Protein AF-A0A1W6CMB9-F1 (afdb_monomer_lite)

Foldseek 3Di:
DDDDDDDDQDDDDCVPPVDDPVVVLVVCVVVVNDDPDPVNVVVVQVVVPDDPCVVVVVVVLVPDDPVCNRVVPPPVVVVVCVVVVPPPCPPPRPWDPDPDDDPVQWFKKKKAKDFDDPDPLCRPVGFMWIKTFHPPDDLQLRVQLAVLQVCVPDPDPDPVRIDMWMAGLQQDTRDHDPDCPPPHPPVGMHTDTTDHDCVPGRPNNVVNVVVVD

Radius of gyration: 23.06 Å; chains: 1; bounding box: 54×53×62 Å

pLDDT: mean 70.45, std 22.95, range [19.92, 97.44]

Secondary structure (DSSP, 8-state):
-PPPPPP------TTTS-S-HHHHHHHHHHTT--SS-HHHHHHHHHHTT-THHHHHHHHHHHTS-HHHHHT-TTHHHHHHHHHHTT-----------------TT-EEEEEEEEE--SSGGGTT-SEEEEEEE-TTS-HHHHHHHHHHHHHTTS--S-GGGEEEEEEETT-PEEPPPSS-TT---GGGEEEEEEESSGGGS-HHHHHHHGGG-

Structure (mmCIF, N/CA/C/O backbone):
data_AF-A0A1W6CMB9-F1
#
_entry.id   AF-A0A1W6CMB9-F1
#
loop_
_atom_site.group_PDB
_atom_site.id
_atom_site.type_symbol
_atom_site.label_atom_id
_atom_site.label_alt_id
_atom_site.label_comp_id
_atom_site.label_asym_id
_atom_site.label_entity_id
_atom_site.label_seq_id
_atom_site.pdbx_PDB_ins_code
_atom_site.Cartn_x
_atom_site.Cartn_y
_atom_site.Cartn_z
_atom_site.occupancy
_atom_site.B_iso_or_equiv
_atom_site.auth_seq_id
_atom_site.auth_comp_id
_atom_site.auth_asym_id
_atom_site.auth_atom_id
_atom_site.pdbx_PDB_model_num
ATOM 1 N N . MET A 1 1 ? 38.676 -21.771 -9.806 1.00 39.16 1 MET A N 1
ATOM 2 C CA . MET A 1 1 ? 37.528 -22.532 -10.346 1.00 39.16 1 MET A CA 1
ATOM 3 C C . MET A 1 1 ? 37.525 -22.342 -11.856 1.00 39.16 1 MET A C 1
ATOM 5 O O . MET A 1 1 ? 37.557 -21.199 -12.284 1.00 39.16 1 MET A O 1
ATOM 9 N N . LYS A 1 2 ? 37.609 -23.413 -12.656 1.00 24.28 2 LYS A N 1
ATOM 10 C CA . LYS A 1 2 ? 37.493 -23.327 -14.123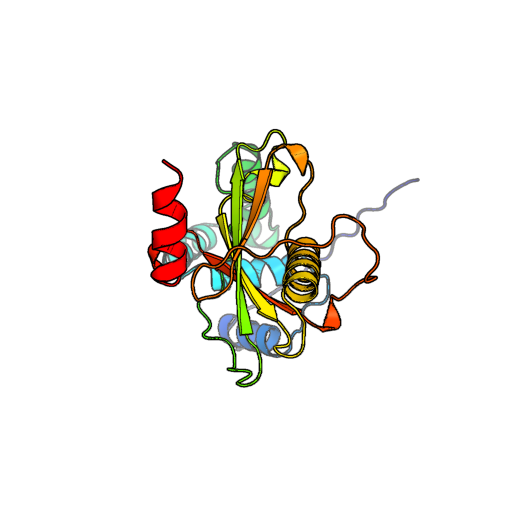 1.00 24.28 2 LYS A CA 1
ATOM 11 C C . LYS A 1 2 ? 36.038 -23.602 -14.496 1.00 24.28 2 LYS A C 1
ATOM 13 O O . LYS A 1 2 ? 35.554 -24.696 -14.229 1.00 24.28 2 LYS A O 1
ATOM 18 N N . THR A 1 3 ? 35.364 -22.620 -15.078 1.00 25.39 3 THR A N 1
ATOM 19 C CA . THR A 1 3 ? 34.039 -22.769 -15.688 1.00 25.39 3 THR A CA 1
ATOM 20 C C . THR A 1 3 ? 34.184 -23.410 -17.066 1.00 25.39 3 THR A C 1
ATOM 22 O O . THR A 1 3 ? 35.054 -23.027 -17.849 1.00 25.39 3 THR A O 1
ATOM 25 N N . ILE A 1 4 ? 33.350 -24.412 -17.342 1.00 19.92 4 ILE A N 1
ATOM 26 C CA . ILE A 1 4 ? 33.241 -25.074 -18.645 1.00 19.92 4 ILE A CA 1
ATOM 27 C C . ILE A 1 4 ? 31.973 -24.522 -19.307 1.00 19.92 4 ILE A C 1
ATOM 29 O O . ILE A 1 4 ? 30.911 -24.617 -18.691 1.00 19.92 4 ILE A O 1
ATOM 33 N N . PRO A 1 5 ? 32.042 -23.940 -20.515 1.00 25.66 5 PRO A N 1
ATOM 34 C CA . PRO A 1 5 ? 30.841 -23.551 -21.235 1.00 25.66 5 PRO A CA 1
ATOM 35 C C . PRO A 1 5 ? 30.122 -24.805 -21.740 1.00 25.66 5 PRO A C 1
ATOM 37 O O . PRO A 1 5 ? 30.728 -25.660 -22.388 1.00 25.66 5 PRO A O 1
ATOM 40 N N . VAL A 1 6 ? 28.831 -24.907 -21.433 1.00 20.92 6 VAL A N 1
ATOM 41 C CA . VAL A 1 6 ? 27.938 -25.904 -22.025 1.00 20.92 6 VAL A CA 1
ATOM 42 C C . VAL A 1 6 ? 27.120 -25.203 -23.101 1.00 20.92 6 VAL A C 1
ATOM 44 O O . VAL A 1 6 ? 26.424 -24.232 -22.818 1.00 20.92 6 VAL A O 1
ATOM 47 N N . THR A 1 7 ? 27.222 -25.686 -24.335 1.00 24.16 7 THR A N 1
ATOM 48 C CA . THR A 1 7 ? 26.419 -25.215 -25.467 1.00 24.16 7 THR A CA 1
ATOM 49 C C . THR A 1 7 ? 25.295 -26.214 -25.706 1.00 24.16 7 THR A C 1
ATOM 51 O O . THR A 1 7 ? 25.569 -27.389 -25.954 1.00 24.16 7 THR A O 1
ATOM 54 N N . PHE A 1 8 ? 24.042 -25.761 -25.665 1.00 26.97 8 PHE A N 1
ATOM 55 C CA . PHE A 1 8 ? 22.885 -26.567 -26.052 1.00 26.97 8 PHE A CA 1
ATOM 56 C C . PHE A 1 8 ? 22.325 -26.054 -27.380 1.00 26.97 8 PHE A C 1
ATOM 58 O O . PHE A 1 8 ? 22.022 -24.874 -27.518 1.00 26.97 8 PHE A O 1
ATOM 65 N N . ASN A 1 9 ? 22.204 -26.951 -28.360 1.00 27.52 9 ASN A N 1
ATOM 66 C CA . ASN A 1 9 ? 21.558 -26.680 -29.641 1.00 27.52 9 ASN A CA 1
ATOM 67 C C . ASN A 1 9 ? 20.115 -27.184 -29.578 1.00 27.52 9 ASN A C 1
ATOM 69 O O . ASN A 1 9 ? 19.886 -28.390 -29.674 1.00 27.52 9 ASN A O 1
ATOM 73 N N . LEU A 1 10 ? 19.151 -26.275 -29.451 1.00 33.75 10 LEU A N 1
ATOM 74 C CA . LEU A 1 10 ? 17.753 -26.582 -29.743 1.00 33.75 10 LEU A CA 1
ATOM 75 C C . LEU A 1 10 ? 17.560 -26.456 -31.256 1.00 33.75 10 LEU A C 1
ATOM 77 O O . LEU A 1 10 ? 17.609 -25.360 -31.811 1.00 33.75 10 LEU A O 1
ATOM 81 N N . ARG A 1 11 ? 17.407 -27.592 -31.942 1.00 37.81 11 ARG A N 1
ATOM 82 C CA . ARG A 1 11 ? 17.001 -27.615 -33.350 1.00 37.81 11 ARG A CA 1
ATOM 83 C C . ARG A 1 11 ? 15.480 -27.615 -33.413 1.00 37.81 11 ARG A C 1
ATOM 85 O O . ARG A 1 11 ? 14.855 -28.500 -32.845 1.00 37.81 11 ARG A O 1
ATOM 92 N N . PHE A 1 12 ? 14.928 -26.650 -34.135 1.00 45.72 12 PHE A N 1
ATOM 93 C CA . PHE A 1 12 ? 13.545 -26.663 -34.590 1.00 45.72 12 PHE A CA 1
ATOM 94 C C . PHE A 1 12 ? 13.571 -26.908 -36.095 1.00 45.72 12 PHE A C 1
ATOM 96 O O . PHE A 1 12 ? 14.140 -26.095 -36.828 1.00 45.72 12 PHE A O 1
ATOM 103 N N . ASP A 1 13 ? 13.014 -28.035 -36.534 1.00 47.53 13 ASP A N 1
ATOM 104 C CA . ASP A 1 13 ? 12.822 -28.334 -37.951 1.00 47.53 13 ASP A CA 1
ATOM 105 C C . ASP A 1 13 ? 11.318 -28.274 -38.270 1.00 47.53 13 ASP A C 1
ATOM 107 O O . ASP A 1 13 ? 10.578 -29.205 -37.952 1.00 47.53 13 ASP A O 1
ATOM 111 N N . PRO A 1 14 ? 10.820 -27.151 -38.816 1.00 45.31 14 PRO A N 1
ATOM 112 C CA . PRO A 1 14 ? 9.390 -26.952 -39.037 1.00 45.31 14 PRO A CA 1
ATOM 113 C C . PRO A 1 14 ? 8.811 -27.858 -40.136 1.00 45.31 14 PRO A C 1
ATOM 115 O O . PRO A 1 14 ? 7.592 -27.921 -40.273 1.00 45.31 14 PRO A O 1
ATOM 118 N N . GLU A 1 15 ? 9.646 -28.551 -40.920 1.00 48.69 15 GLU A N 1
ATOM 119 C CA . GLU A 1 15 ? 9.181 -29.466 -41.969 1.00 48.69 15 GLU A CA 1
ATOM 120 C C . GLU A 1 15 ? 8.895 -30.889 -41.456 1.00 48.69 15 GLU A C 1
ATOM 122 O O . GLU A 1 15 ? 8.141 -31.617 -42.101 1.00 48.69 15 GLU A O 1
ATOM 127 N N . GLU A 1 16 ? 9.443 -31.292 -40.302 1.00 47.84 16 GLU A N 1
ATOM 128 C CA . GLU A 1 16 ? 9.348 -32.681 -39.819 1.00 47.84 16 GLU A CA 1
ATOM 129 C C . GLU A 1 16 ? 8.125 -32.930 -38.914 1.00 47.84 16 GLU A C 1
ATOM 131 O O . GLU A 1 16 ? 7.555 -34.020 -38.934 1.00 47.84 16 GLU A O 1
ATOM 136 N N . ASP A 1 17 ? 7.669 -31.911 -38.175 1.00 53.81 17 ASP A N 1
ATOM 137 C CA . ASP A 1 17 ? 6.673 -32.095 -37.108 1.00 53.81 17 ASP A CA 1
ATOM 138 C C . ASP A 1 17 ? 5.223 -31.775 -37.513 1.00 53.81 17 ASP A C 1
ATOM 140 O O . ASP A 1 17 ? 4.295 -32.168 -36.807 1.00 53.81 17 ASP A O 1
ATOM 144 N N . GLY A 1 18 ? 4.988 -31.069 -38.628 1.00 54.59 18 GLY A N 1
ATOM 145 C CA . GLY A 1 18 ? 3.643 -30.743 -39.144 1.00 54.59 18 GLY A CA 1
ATOM 146 C C . GLY A 1 18 ? 2.728 -29.936 -38.202 1.00 54.59 18 GLY A C 1
ATOM 147 O O . GLY A 1 18 ? 1.600 -29.606 -38.570 1.00 54.59 18 GLY A O 1
ATOM 148 N N . GLU A 1 19 ? 3.194 -29.617 -36.996 1.00 49.38 19 GLU A N 1
ATOM 149 C CA . GLU A 1 19 ? 2.499 -28.828 -35.990 1.00 49.38 19 GLU A CA 1
ATOM 150 C C . GLU A 1 19 ? 2.804 -27.344 -36.169 1.00 49.38 19 GLU A C 1
ATOM 152 O O . GLU A 1 19 ? 3.951 -26.939 -36.354 1.00 49.38 19 GLU A O 1
ATOM 157 N N . ASP A 1 20 ? 1.759 -26.522 -36.064 1.00 59.16 20 ASP A N 1
ATOM 158 C CA . ASP A 1 20 ? 1.896 -25.073 -35.989 1.00 59.16 20 ASP A CA 1
ATOM 159 C C . ASP A 1 20 ? 2.765 -24.712 -34.764 1.00 59.16 20 ASP A C 1
ATOM 161 O O . ASP A 1 20 ? 2.366 -25.001 -33.626 1.00 59.16 20 ASP A O 1
ATOM 165 N N . PRO A 1 21 ? 3.936 -24.073 -34.961 1.00 53.75 21 PRO A N 1
ATOM 166 C CA . PRO A 1 21 ? 4.822 -23.675 -33.872 1.00 53.75 21 PRO A CA 1
ATOM 167 C C . PRO A 1 21 ? 4.113 -22.832 -32.807 1.00 53.75 21 PRO A C 1
ATOM 169 O O . PRO A 1 21 ? 4.452 -22.922 -31.625 1.00 53.75 21 PRO A O 1
ATOM 172 N N . LEU A 1 22 ? 3.093 -22.058 -33.199 1.00 49.53 22 LEU A N 1
ATOM 173 C CA . LEU A 1 22 ? 2.276 -21.285 -32.270 1.00 49.53 22 LEU A CA 1
ATOM 174 C C . LEU A 1 22 ? 1.398 -22.197 -31.403 1.00 49.53 22 LEU A C 1
ATOM 176 O O . LEU A 1 22 ? 1.374 -22.048 -30.183 1.00 49.53 22 LEU A O 1
ATOM 180 N N . ALA A 1 23 ? 0.718 -23.179 -31.999 1.00 55.84 23 ALA A N 1
ATOM 181 C CA . ALA A 1 23 ? -0.143 -24.108 -31.267 1.00 55.84 23 ALA A CA 1
ATOM 182 C C . ALA A 1 23 ? 0.648 -24.939 -30.243 1.00 55.84 23 ALA A C 1
ATOM 184 O O . ALA A 1 23 ? 0.195 -25.136 -29.111 1.00 55.84 23 ALA A O 1
ATOM 185 N N . ARG A 1 24 ? 1.868 -25.360 -30.598 1.00 56.72 24 ARG A N 1
ATOM 186 C CA . ARG A 1 24 ? 2.758 -26.080 -29.680 1.00 56.72 24 ARG A CA 1
ATOM 187 C C . ARG A 1 24 ? 3.304 -25.177 -28.575 1.00 56.72 24 ARG A C 1
ATOM 189 O O . ARG A 1 24 ? 3.338 -25.594 -27.420 1.00 56.72 24 ARG A O 1
ATOM 196 N N . MET A 1 25 ? 3.647 -23.924 -28.884 1.00 55.41 25 MET A N 1
ATOM 197 C CA . MET A 1 25 ? 4.026 -22.930 -27.874 1.00 55.41 25 MET A CA 1
ATOM 198 C C . MET A 1 25 ? 2.894 -22.717 -26.859 1.00 55.41 25 MET A C 1
ATOM 200 O O . MET A 1 25 ? 3.134 -22.785 -25.657 1.00 55.41 25 MET A O 1
ATOM 204 N N . HIS A 1 26 ? 1.647 -22.577 -27.316 1.00 50.72 26 HIS A N 1
ATOM 205 C CA . HIS A 1 26 ? 0.474 -22.496 -26.438 1.00 50.72 26 HIS A CA 1
ATOM 206 C C . HIS A 1 26 ? 0.311 -23.732 -25.542 1.00 50.72 26 HIS A C 1
ATOM 208 O O . HIS A 1 26 ? -0.006 -23.591 -24.361 1.00 50.72 26 HIS A O 1
ATOM 214 N N . ALA A 1 27 ? 0.544 -24.936 -26.073 1.00 56.47 27 ALA A N 1
ATOM 215 C CA . ALA A 1 27 ? 0.454 -26.171 -25.299 1.00 56.47 27 ALA A CA 1
ATOM 216 C C . ALA A 1 27 ? 1.527 -26.256 -24.197 1.00 56.47 27 ALA A C 1
ATOM 218 O O . ALA A 1 27 ? 1.218 -26.671 -23.081 1.00 56.47 27 ALA A O 1
ATOM 219 N N . ILE A 1 28 ? 2.761 -25.815 -24.472 1.00 55.53 28 ILE A N 1
ATOM 220 C CA . ILE A 1 28 ? 3.850 -25.807 -23.480 1.00 55.53 28 ILE A CA 1
ATOM 221 C C . ILE A 1 28 ? 3.589 -24.751 -22.391 1.00 55.53 28 ILE A C 1
ATOM 223 O O . ILE A 1 28 ? 3.774 -25.024 -21.203 1.00 55.53 28 ILE A O 1
ATOM 227 N N . LEU A 1 29 ? 3.077 -23.575 -22.777 1.00 51.81 29 LEU A N 1
ATOM 228 C CA . LEU A 1 29 ? 2.645 -22.528 -21.844 1.00 51.81 29 LEU A CA 1
ATOM 229 C C . LEU A 1 29 ? 1.512 -23.002 -20.922 1.00 51.81 29 LEU A C 1
ATOM 231 O O . LEU A 1 29 ? 1.554 -22.762 -19.718 1.00 51.81 29 LEU A O 1
ATOM 235 N N . ALA A 1 30 ? 0.526 -23.718 -21.469 1.00 48.97 30 ALA A N 1
ATOM 236 C CA . ALA A 1 30 ? -0.615 -24.238 -20.715 1.00 48.97 30 ALA A CA 1
ATOM 237 C C . ALA A 1 30 ? -0.242 -25.357 -19.724 1.00 48.97 30 ALA A C 1
ATOM 239 O O . ALA A 1 30 ? -0.970 -25.590 -18.762 1.00 48.97 30 ALA A O 1
ATOM 240 N N . GLN A 1 31 ? 0.883 -26.046 -19.939 1.00 50.97 31 GLN A N 1
ATOM 241 C CA . GLN A 1 31 ? 1.361 -27.129 -19.073 1.00 50.97 31 GLN A CA 1
ATOM 242 C C . GLN A 1 31 ? 2.355 -26.660 -17.996 1.00 50.97 31 GLN A C 1
ATOM 244 O O . GLN A 1 31 ? 2.853 -27.491 -17.240 1.00 50.97 31 GLN A O 1
ATOM 249 N N . GLY A 1 32 ? 2.667 -25.357 -17.914 1.00 46.38 32 GLY A N 1
ATOM 250 C CA . GLY A 1 32 ? 3.712 -24.844 -17.013 1.00 46.38 32 GLY A CA 1
ATOM 251 C C . GLY A 1 32 ? 5.102 -25.408 -17.336 1.00 46.38 32 GLY A C 1
ATOM 252 O O . GLY A 1 32 ? 5.963 -25.495 -16.466 1.00 46.38 32 GLY A O 1
ATOM 253 N N . GLY A 1 33 ? 5.296 -25.851 -18.582 1.00 45.31 33 GLY A N 1
ATOM 254 C CA . GLY A 1 33 ? 6.394 -26.708 -19.019 1.00 45.31 33 GLY A CA 1
ATOM 255 C C . GLY A 1 33 ? 7.660 -25.958 -19.407 1.00 45.31 33 GLY A C 1
ATOM 256 O O . GLY A 1 33 ? 8.277 -26.293 -20.410 1.00 45.31 33 GLY A O 1
ATOM 257 N N . TRP A 1 34 ? 8.056 -24.964 -18.627 1.00 52.06 34 TRP A N 1
ATOM 258 C CA . TRP A 1 34 ? 9.420 -24.456 -18.649 1.00 52.06 34 TRP A CA 1
ATOM 259 C C . TRP A 1 34 ? 9.820 -24.406 -17.183 1.00 52.06 34 TRP A C 1
ATOM 261 O O . TRP A 1 34 ? 9.195 -23.686 -16.410 1.00 52.06 34 TRP A O 1
ATOM 271 N N . GLY A 1 35 ? 10.780 -25.232 -16.763 1.00 49.56 35 GLY A N 1
ATOM 272 C CA . GLY A 1 35 ? 11.400 -25.065 -15.445 1.00 49.56 35 GLY A CA 1
ATOM 273 C C . GLY A 1 35 ? 12.115 -23.710 -15.361 1.00 49.56 35 GLY A C 1
ATOM 274 O O . GLY A 1 35 ? 11.754 -22.768 -16.061 1.00 49.56 35 GLY A O 1
ATOM 275 N N . ASP A 1 36 ? 13.194 -23.607 -14.588 1.00 43.84 36 ASP A N 1
ATOM 276 C CA . ASP A 1 36 ? 14.043 -22.400 -14.521 1.00 43.84 36 ASP A CA 1
ATOM 277 C C . ASP A 1 36 ? 14.813 -22.102 -15.839 1.00 43.84 36 ASP A C 1
ATOM 279 O O . ASP A 1 36 ? 15.967 -21.680 -15.819 1.00 43.84 36 ASP A O 1
ATOM 283 N N . ASP A 1 37 ? 14.209 -22.368 -17.002 1.00 48.22 37 ASP A N 1
ATOM 284 C CA . ASP A 1 37 ? 14.726 -22.071 -18.327 1.00 48.22 37 ASP A CA 1
ATOM 285 C C . ASP A 1 37 ? 14.468 -20.591 -18.679 1.00 48.22 37 ASP A C 1
ATOM 287 O O . ASP A 1 37 ? 13.323 -20.183 -18.921 1.00 48.22 37 ASP A O 1
ATOM 291 N N . PRO A 1 38 ? 15.526 -19.766 -18.747 1.00 43.78 38 PRO A N 1
ATOM 292 C CA . PRO A 1 38 ? 15.405 -18.337 -18.998 1.00 43.78 38 PRO A CA 1
ATOM 293 C C . PRO A 1 38 ? 14.873 -18.009 -20.402 1.00 43.78 38 PRO A C 1
ATOM 295 O O . PRO A 1 38 ? 14.323 -16.926 -20.597 1.00 43.78 38 PRO A O 1
ATOM 298 N N . VAL A 1 39 ? 14.991 -18.920 -21.378 1.00 46.47 39 VAL A N 1
ATOM 299 C CA . VAL A 1 39 ? 14.493 -18.692 -22.747 1.00 46.47 39 VAL A CA 1
ATOM 300 C C . VAL A 1 39 ? 12.979 -18.900 -22.823 1.00 46.47 39 VAL A C 1
ATOM 302 O O . VAL A 1 39 ? 12.277 -18.073 -23.412 1.00 46.47 39 VAL A O 1
ATOM 305 N N . GLY A 1 40 ? 12.462 -19.947 -22.171 1.00 48.62 40 GLY A N 1
ATOM 306 C CA . GLY A 1 40 ? 11.026 -20.188 -22.024 1.00 48.62 40 GLY A CA 1
ATOM 307 C C . GLY A 1 40 ? 10.311 -19.053 -21.289 1.00 48.62 40 GLY A C 1
ATOM 308 O O . GLY A 1 40 ? 9.305 -18.537 -21.778 1.00 48.62 40 GLY A O 1
ATOM 309 N N . LEU A 1 41 ? 10.871 -18.585 -20.167 1.00 48.81 41 LEU A N 1
ATOM 310 C CA . LEU A 1 41 ? 10.342 -17.437 -19.416 1.00 48.81 41 LEU A CA 1
ATOM 311 C C . LEU A 1 41 ? 10.303 -16.158 -20.267 1.00 48.81 41 LEU A C 1
ATOM 313 O O . LEU A 1 41 ? 9.300 -15.445 -20.261 1.00 48.81 41 LEU A O 1
ATOM 317 N N . PHE A 1 42 ? 11.345 -15.906 -21.060 1.00 49.88 42 PHE A N 1
ATOM 318 C CA . PHE A 1 42 ? 11.446 -14.715 -21.901 1.00 49.88 42 PHE A CA 1
ATOM 319 C C . PHE A 1 42 ? 10.474 -14.724 -23.091 1.00 49.88 42 PHE A C 1
ATOM 321 O O . PHE A 1 42 ? 9.814 -13.718 -23.344 1.00 49.88 42 PHE A O 1
ATOM 328 N N . LEU A 1 43 ? 10.328 -15.847 -23.805 1.00 48.66 43 LEU A N 1
ATOM 329 C CA . LEU A 1 43 ? 9.381 -15.956 -24.926 1.00 48.66 43 LEU A CA 1
ATOM 330 C C . LEU A 1 43 ? 7.927 -15.899 -24.453 1.00 48.66 43 LEU A C 1
ATOM 332 O O . LEU A 1 43 ? 7.096 -15.276 -25.109 1.00 48.66 43 LEU A O 1
ATOM 336 N N . THR A 1 44 ? 7.640 -16.465 -23.280 1.00 49.38 44 THR A N 1
ATOM 337 C CA . THR A 1 44 ? 6.347 -16.300 -22.604 1.00 49.38 44 THR A CA 1
ATOM 338 C C . THR A 1 44 ? 6.083 -14.823 -22.307 1.00 49.38 44 THR A C 1
ATOM 340 O O . THR A 1 44 ? 5.004 -14.309 -22.583 1.00 49.38 44 THR A O 1
ATOM 343 N N . GLN A 1 45 ? 7.085 -14.111 -21.791 1.00 45.03 45 GLN A N 1
ATOM 344 C CA . GLN A 1 45 ? 6.974 -12.707 -21.403 1.00 45.03 45 GLN A CA 1
ATOM 345 C C . GLN A 1 45 ? 6.845 -11.758 -22.610 1.00 45.03 45 GLN A C 1
ATOM 347 O O . GLN A 1 45 ? 6.032 -10.836 -22.564 1.00 45.03 45 GLN A O 1
ATOM 352 N N . ALA A 1 46 ? 7.552 -12.037 -23.711 1.00 46.97 46 ALA A N 1
ATOM 353 C CA . ALA A 1 46 ? 7.418 -11.331 -24.986 1.00 46.97 46 ALA A CA 1
ATOM 354 C C . ALA A 1 46 ? 6.063 -11.606 -25.668 1.00 46.97 46 ALA A C 1
ATOM 356 O O . ALA A 1 46 ? 5.442 -10.695 -26.210 1.00 46.97 46 ALA A O 1
ATOM 357 N N . TYR A 1 47 ? 5.562 -12.844 -25.587 1.00 43.38 47 TYR A N 1
ATOM 358 C CA . TYR A 1 47 ? 4.239 -13.238 -26.081 1.00 43.38 47 TYR A CA 1
ATOM 359 C C . TYR A 1 47 ? 3.095 -12.480 -25.371 1.00 43.38 47 TYR A C 1
ATOM 361 O O . TYR A 1 47 ? 2.115 -12.092 -26.008 1.00 43.38 47 TYR A O 1
ATOM 369 N N . TRP A 1 48 ? 3.239 -12.174 -24.075 1.00 45.00 48 TRP A N 1
ATOM 370 C CA . TRP A 1 48 ? 2.249 -11.407 -23.302 1.00 45.00 48 TRP A CA 1
ATOM 371 C C . TRP A 1 48 ? 2.320 -9.876 -23.491 1.00 45.00 48 TRP A C 1
ATOM 373 O O . TRP A 1 48 ? 1.393 -9.172 -23.089 1.00 45.00 48 TRP A O 1
ATOM 383 N N . GLN A 1 49 ? 3.361 -9.339 -24.139 1.00 49.91 49 GLN A N 1
ATOM 384 C CA . GLN A 1 49 ? 3.616 -7.892 -24.275 1.00 49.91 49 GLN A CA 1
ATOM 385 C C . GLN A 1 49 ? 2.892 -7.171 -25.446 1.00 49.91 49 GLN A C 1
ATOM 387 O O . GLN A 1 49 ? 3.059 -5.965 -25.589 1.00 49.91 49 GLN A O 1
ATOM 392 N N . ARG A 1 50 ? 1.980 -7.850 -26.169 1.00 47.28 50 ARG A N 1
ATOM 393 C CA . ARG A 1 50 ? 1.124 -7.399 -27.311 1.00 47.28 50 ARG A CA 1
ATOM 394 C C . ARG A 1 50 ? 1.743 -7.391 -28.727 1.00 47.28 50 ARG A C 1
ATOM 396 O O . ARG A 1 50 ? 2.918 -7.151 -28.954 1.00 47.28 50 ARG A O 1
ATOM 403 N N . LEU A 1 51 ? 0.834 -7.653 -29.679 1.00 40.75 51 LEU A N 1
ATOM 404 C CA . LEU A 1 51 ? 0.980 -8.090 -31.078 1.00 40.75 51 LEU A CA 1
ATOM 405 C C . LEU A 1 51 ? 1.524 -7.070 -32.100 1.00 40.75 51 LEU A C 1
ATOM 407 O O . LEU A 1 51 ? 1.865 -7.482 -33.206 1.00 40.75 51 LEU A O 1
ATOM 411 N N . GLU A 1 52 ? 1.632 -5.778 -31.784 1.00 41.06 52 GLU A N 1
ATOM 412 C CA . GLU A 1 52 ? 2.097 -4.774 -32.767 1.00 41.06 52 GLU A CA 1
ATOM 413 C C . GLU A 1 52 ? 3.610 -4.856 -33.027 1.00 41.06 52 GLU A C 1
ATOM 415 O O . GLU A 1 52 ? 4.065 -4.605 -34.142 1.00 41.06 52 GLU A O 1
ATOM 420 N N . ASP A 1 53 ? 4.387 -5.333 -32.052 1.00 49.84 53 ASP A N 1
ATOM 421 C CA . ASP A 1 53 ? 5.806 -5.641 -32.250 1.00 49.84 53 ASP A CA 1
ATOM 422 C C . ASP A 1 53 ? 6.035 -7.052 -32.812 1.00 49.84 53 ASP A C 1
ATOM 424 O O . ASP A 1 53 ? 7.115 -7.342 -33.325 1.00 49.84 53 ASP A O 1
ATOM 428 N N . ALA A 1 54 ? 5.024 -7.929 -32.799 1.00 49.88 54 ALA A N 1
ATOM 429 C CA . ALA A 1 54 ? 5.159 -9.294 -33.305 1.00 49.88 54 ALA A CA 1
ATOM 430 C C . ALA A 1 54 ? 5.335 -9.327 -34.830 1.00 49.88 54 ALA A C 1
ATOM 432 O O . ALA A 1 54 ? 6.133 -10.116 -35.328 1.00 49.88 54 ALA A O 1
ATOM 433 N N . GLU A 1 55 ? 4.660 -8.445 -35.578 1.00 52.28 55 GLU A N 1
ATOM 434 C CA . GLU A 1 55 ? 4.857 -8.333 -37.032 1.00 52.28 55 GLU A CA 1
ATOM 435 C C . GLU A 1 55 ? 6.242 -7.786 -37.384 1.00 52.28 55 GLU A C 1
ATOM 437 O O . GLU A 1 55 ? 6.862 -8.256 -38.335 1.00 52.28 55 GLU A O 1
ATOM 442 N N . LYS A 1 56 ? 6.770 -6.849 -36.591 1.00 55.84 56 LYS A N 1
ATOM 443 C CA . LYS A 1 56 ? 8.113 -6.297 -36.789 1.00 55.84 56 LYS A CA 1
ATOM 444 C C . LYS A 1 56 ? 9.201 -7.297 -36.415 1.00 55.84 56 LYS A C 1
ATOM 446 O O . LYS A 1 56 ? 10.140 -7.482 -37.180 1.00 55.84 56 LYS A O 1
ATOM 451 N N . VAL A 1 57 ? 9.055 -7.986 -35.286 1.00 55.81 57 VAL A N 1
ATOM 452 C CA . VAL A 1 57 ? 9.958 -9.070 -34.873 1.00 55.81 57 VAL A CA 1
ATOM 453 C C . VAL A 1 57 ? 9.902 -10.221 -35.878 1.00 55.81 57 VAL A C 1
ATOM 455 O O . VAL A 1 57 ? 10.943 -10.773 -36.226 1.00 55.81 57 VAL A O 1
ATOM 458 N N . ARG A 1 58 ? 8.718 -10.540 -36.417 1.00 61.47 58 ARG A N 1
ATOM 459 C CA . ARG A 1 58 ? 8.549 -11.513 -37.500 1.00 61.47 58 ARG A CA 1
ATOM 460 C C . ARG A 1 58 ? 9.216 -11.053 -38.794 1.00 61.47 58 ARG A C 1
ATOM 462 O O . ARG A 1 58 ? 9.930 -11.847 -39.390 1.00 61.47 58 ARG A O 1
ATOM 469 N N . ALA A 1 59 ? 9.037 -9.802 -39.213 1.00 64.88 59 ALA A N 1
ATOM 470 C CA . ALA A 1 59 ? 9.686 -9.254 -40.404 1.00 64.88 59 ALA A CA 1
ATOM 471 C C . ALA A 1 59 ? 11.217 -9.227 -40.253 1.00 64.88 59 ALA A C 1
ATOM 473 O O . ALA A 1 59 ? 11.939 -9.623 -41.167 1.00 64.88 59 ALA A O 1
ATOM 474 N N . ASP A 1 60 ? 11.717 -8.841 -39.077 1.00 62.31 60 ASP A N 1
ATOM 475 C CA . ASP A 1 60 ? 13.143 -8.851 -38.750 1.00 62.31 60 ASP A CA 1
ATOM 476 C C . ASP A 1 60 ? 13.705 -10.278 -38.710 1.00 62.31 60 ASP A C 1
ATOM 478 O O . ASP A 1 60 ? 14.834 -10.499 -39.147 1.00 62.31 60 ASP A O 1
ATOM 482 N N . TRP A 1 61 ? 12.929 -11.255 -38.230 1.00 66.75 61 TRP A N 1
ATOM 483 C CA . TRP A 1 61 ? 13.271 -12.679 -38.268 1.00 66.75 61 TRP A CA 1
ATOM 484 C C . TRP A 1 61 ? 13.274 -13.228 -39.699 1.00 66.75 61 TRP A C 1
ATOM 486 O O . TRP A 1 61 ? 14.220 -13.907 -40.104 1.00 66.75 61 TRP A O 1
ATOM 496 N N . GLU A 1 62 ? 12.256 -12.897 -40.495 1.00 73.12 62 GLU A N 1
ATOM 497 C CA . GLU A 1 62 ? 12.129 -13.291 -41.900 1.00 73.12 62 GLU A CA 1
ATOM 498 C C . GLU A 1 62 ? 13.233 -12.672 -42.781 1.00 73.12 62 GLU A C 1
ATOM 500 O O . GLU A 1 62 ? 13.655 -13.292 -43.758 1.00 73.12 62 GLU A O 1
ATOM 505 N N . ALA A 1 63 ? 13.784 -11.520 -42.391 1.00 73.75 63 ALA A N 1
ATOM 506 C CA . ALA A 1 63 ? 14.923 -10.881 -43.051 1.00 73.75 63 ALA A CA 1
ATOM 507 C C . ALA A 1 63 ? 16.288 -11.534 -42.743 1.00 73.75 63 ALA A C 1
ATOM 509 O O . ALA A 1 63 ? 17.262 -11.270 -43.451 1.00 73.75 63 ALA A O 1
ATOM 510 N N . LEU A 1 64 ? 16.388 -12.386 -41.713 1.00 69.25 64 LEU A N 1
ATOM 511 C CA . LEU A 1 64 ? 17.612 -13.141 -41.421 1.00 69.25 64 LEU A CA 1
ATOM 512 C C . LEU A 1 64 ? 17.786 -14.311 -42.394 1.00 69.25 64 LEU A C 1
ATOM 514 O O . LEU A 1 64 ? 16.816 -14.985 -42.752 1.00 69.25 64 LEU A O 1
ATOM 518 N N . THR A 1 65 ? 19.033 -14.606 -42.768 1.00 79.81 65 THR A N 1
ATOM 519 C CA . THR A 1 65 ? 19.356 -15.817 -43.534 1.00 79.81 65 THR A CA 1
ATOM 520 C C . THR A 1 65 ? 19.168 -17.075 -42.674 1.00 79.81 65 THR A C 1
ATOM 522 O O . THR A 1 65 ? 19.248 -17.001 -41.443 1.00 79.81 65 THR A O 1
ATOM 525 N N . PRO A 1 66 ? 18.962 -18.261 -43.279 1.00 73.06 66 PRO A N 1
ATOM 526 C CA . PRO A 1 66 ? 18.836 -19.514 -42.530 1.00 73.06 66 PRO A CA 1
ATOM 527 C C . PRO A 1 66 ? 20.008 -19.789 -41.574 1.00 73.06 66 PRO A C 1
ATOM 529 O O . PRO A 1 66 ? 19.799 -20.295 -40.476 1.00 73.06 66 PRO A O 1
ATOM 532 N N . GLU A 1 67 ? 21.230 -19.405 -41.950 1.00 63.19 67 GLU A N 1
ATOM 533 C CA . GLU A 1 67 ? 22.427 -19.530 -41.104 1.00 63.19 67 GLU A CA 1
ATOM 534 C C . GLU A 1 67 ? 22.396 -18.559 -39.914 1.00 63.19 67 GLU A C 1
ATOM 536 O O . GLU A 1 67 ? 22.663 -18.956 -38.785 1.00 63.19 67 GLU A O 1
ATOM 541 N N . GLN A 1 68 ? 21.956 -17.315 -40.122 1.00 61.28 68 GLN A N 1
ATOM 542 C CA . GLN A 1 68 ? 21.805 -16.335 -39.039 1.00 61.28 68 GLN A CA 1
ATOM 543 C C . GLN A 1 68 ? 20.712 -16.718 -38.035 1.00 61.28 68 GLN A C 1
ATOM 545 O O . GLN A 1 68 ? 20.859 -16.458 -36.839 1.00 61.28 68 GLN A O 1
ATOM 550 N N . ARG A 1 69 ? 19.621 -17.336 -38.507 1.00 66.06 69 ARG A N 1
ATOM 551 C CA . ARG A 1 69 ? 18.573 -17.889 -37.634 1.00 66.06 69 ARG A CA 1
ATOM 552 C C . ARG A 1 69 ? 19.090 -19.087 -36.840 1.00 66.06 69 ARG A C 1
ATOM 554 O O . ARG A 1 69 ? 18.778 -19.207 -35.660 1.00 66.06 69 ARG A O 1
ATOM 561 N N . ARG A 1 70 ? 19.898 -19.944 -37.477 1.00 55.69 70 ARG A N 1
ATOM 562 C CA . ARG A 1 70 ? 20.474 -21.156 -36.877 1.00 55.69 70 ARG A CA 1
ATOM 563 C C . ARG A 1 70 ? 21.472 -20.849 -35.756 1.00 55.69 70 ARG A C 1
ATOM 565 O O . ARG A 1 70 ? 21.502 -21.590 -34.780 1.00 55.69 70 ARG A O 1
ATOM 572 N N . ASP A 1 71 ? 22.232 -19.762 -35.860 1.00 54.91 71 ASP A N 1
ATOM 573 C CA . ASP A 1 71 ? 23.280 -19.443 -34.881 1.00 54.91 71 ASP A CA 1
ATOM 574 C C . ASP A 1 71 ? 22.799 -18.579 -33.696 1.00 54.91 71 ASP A C 1
ATOM 576 O O . ASP A 1 71 ? 23.586 -18.270 -32.803 1.00 54.91 71 ASP A O 1
ATOM 580 N N . GLY A 1 72 ? 21.535 -18.128 -33.669 1.00 54.53 72 GLY A N 1
ATOM 581 C CA . GLY A 1 72 ? 20.980 -17.286 -32.589 1.00 54.53 72 GLY A CA 1
ATOM 582 C C . GLY A 1 72 ? 21.630 -15.894 -32.432 1.00 54.53 72 GLY A C 1
ATOM 583 O O . GLY A 1 72 ? 21.197 -15.081 -31.613 1.00 54.53 72 GLY A O 1
ATOM 584 N N . LEU A 1 73 ? 22.644 -15.588 -33.249 1.00 49.38 73 LEU A N 1
ATOM 585 C CA . LEU A 1 73 ? 23.565 -14.454 -33.114 1.00 49.38 73 LEU A CA 1
ATOM 586 C C . LEU A 1 73 ? 22.961 -13.085 -33.463 1.00 49.38 73 LEU A C 1
ATOM 588 O O . LEU A 1 73 ? 23.581 -12.056 -33.208 1.00 49.38 73 LEU A O 1
ATOM 592 N N . GLY A 1 74 ? 21.755 -13.036 -34.028 1.00 54.41 74 GLY A N 1
ATOM 593 C CA . GLY A 1 74 ? 21.109 -11.772 -34.394 1.00 54.41 74 GLY A CA 1
ATOM 594 C C . GLY A 1 74 ? 20.303 -11.138 -33.262 1.00 54.41 74 GLY A C 1
ATOM 595 O O . GLY A 1 74 ? 20.354 -9.925 -33.073 1.00 54.41 74 GLY A O 1
ATOM 596 N N . ILE A 1 75 ? 19.550 -11.946 -32.516 1.00 53.28 75 ILE A N 1
ATOM 597 C CA . ILE A 1 75 ? 18.574 -11.450 -31.537 1.00 53.28 75 ILE A CA 1
ATOM 598 C C . ILE A 1 75 ? 19.243 -11.178 -30.191 1.00 53.28 75 ILE A C 1
ATOM 600 O O . ILE A 1 75 ? 19.056 -10.097 -29.642 1.00 53.28 75 ILE A O 1
ATOM 604 N N . GLY A 1 76 ? 20.095 -12.084 -29.702 1.00 52.75 76 GLY A N 1
ATOM 605 C CA . GLY A 1 76 ? 20.808 -11.886 -28.435 1.00 52.75 76 GLY A CA 1
ATOM 606 C C . GLY A 1 76 ? 21.740 -10.669 -28.456 1.00 52.75 76 GLY A C 1
ATOM 607 O O . GLY A 1 76 ? 21.724 -9.863 -27.533 1.00 52.75 76 GLY A O 1
ATOM 608 N N . GLU A 1 77 ? 22.494 -10.475 -29.542 1.00 53.31 77 GLU A N 1
ATOM 609 C CA . GLU A 1 77 ? 23.391 -9.323 -29.736 1.00 53.31 77 GLU A CA 1
ATOM 610 C C . GLU A 1 77 ? 22.607 -8.003 -29.878 1.00 53.31 77 GLU A C 1
ATOM 612 O O . GLU A 1 77 ? 23.019 -6.982 -29.327 1.00 53.31 77 GLU A O 1
ATOM 617 N N . LYS A 1 78 ? 21.462 -8.003 -30.580 1.00 54.47 78 LYS A N 1
ATOM 618 C CA . LYS A 1 78 ? 20.591 -6.818 -30.698 1.00 54.47 78 LYS A CA 1
ATOM 619 C C . LYS A 1 78 ? 19.917 -6.467 -29.369 1.00 54.47 78 LYS A C 1
ATOM 621 O O . LYS A 1 78 ? 19.886 -5.291 -29.024 1.00 54.47 78 LYS A O 1
ATOM 626 N N . LEU A 1 79 ? 19.435 -7.456 -28.615 1.00 51.31 79 LEU A N 1
ATOM 627 C CA . LEU A 1 79 ? 18.846 -7.262 -27.284 1.00 51.31 79 LEU A CA 1
ATOM 628 C C . LEU A 1 79 ? 19.892 -6.798 -26.265 1.00 51.31 79 LEU A C 1
ATOM 630 O O . LEU A 1 79 ? 19.626 -5.880 -25.495 1.00 51.31 79 LEU A O 1
ATOM 634 N N . ARG A 1 80 ? 21.108 -7.356 -26.320 1.00 53.97 80 ARG A N 1
ATOM 635 C CA . ARG A 1 80 ? 22.257 -6.903 -25.528 1.00 53.97 80 ARG A CA 1
ATOM 636 C C . ARG A 1 80 ? 22.605 -5.450 -25.841 1.00 53.97 80 ARG A C 1
ATOM 638 O O . ARG A 1 80 ? 22.703 -4.649 -24.925 1.00 53.97 80 ARG A O 1
ATOM 645 N N . ARG A 1 81 ? 22.719 -5.080 -27.123 1.00 55.88 81 ARG A N 1
ATOM 646 C CA . ARG A 1 81 ? 22.968 -3.684 -27.531 1.00 55.88 81 ARG A CA 1
ATOM 647 C C . ARG A 1 81 ? 21.830 -2.744 -27.144 1.00 55.88 81 ARG A C 1
ATOM 649 O O . ARG A 1 81 ? 22.099 -1.600 -26.809 1.00 55.88 81 ARG A O 1
ATOM 656 N N . TRP A 1 82 ? 20.582 -3.205 -27.181 1.00 55.06 82 TRP A N 1
ATOM 657 C CA . TRP A 1 82 ? 19.430 -2.432 -26.718 1.00 55.06 82 TRP A CA 1
ATOM 658 C C . TRP A 1 82 ? 19.497 -2.182 -25.201 1.00 55.06 82 TRP A C 1
ATOM 660 O O . TRP A 1 82 ? 19.416 -1.028 -24.785 1.00 55.06 82 TRP A O 1
ATOM 670 N N . ALA A 1 83 ? 19.780 -3.211 -24.396 1.00 51.00 83 ALA A N 1
ATOM 671 C CA . ALA A 1 83 ? 19.989 -3.087 -22.950 1.00 51.00 83 ALA A CA 1
ATOM 672 C C . ALA A 1 83 ? 21.214 -2.218 -22.587 1.00 51.00 83 ALA A C 1
ATOM 674 O O . ALA A 1 83 ? 21.144 -1.383 -21.691 1.00 51.00 83 ALA A O 1
ATOM 675 N N . GLU A 1 84 ? 22.326 -2.360 -23.316 1.00 50.78 84 GLU A N 1
ATOM 676 C CA . GLU A 1 84 ? 23.562 -1.583 -23.119 1.00 50.78 84 GLU A CA 1
ATOM 677 C C . GLU A 1 84 ? 23.445 -0.130 -23.611 1.00 50.78 84 GLU A C 1
ATOM 679 O O . GLU A 1 84 ? 24.211 0.728 -23.177 1.00 50.78 84 GLU A O 1
ATOM 684 N N . SER A 1 85 ? 22.493 0.179 -24.502 1.00 55.28 85 SER A N 1
ATOM 685 C CA . SER A 1 85 ? 22.305 1.535 -25.043 1.00 55.28 85 SER A CA 1
ATOM 686 C C . SER A 1 85 ? 21.702 2.530 -24.046 1.00 55.28 85 SER A C 1
ATOM 688 O O . SER A 1 85 ? 21.516 3.696 -24.391 1.00 55.28 85 SER A O 1
ATOM 690 N N . GLY A 1 86 ? 21.380 2.087 -22.825 1.00 40.12 86 GLY A N 1
ATOM 691 C CA . GLY A 1 86 ? 20.746 2.929 -21.813 1.00 40.12 86 GLY A CA 1
ATOM 692 C C . GLY A 1 86 ? 19.352 3.401 -22.224 1.00 40.12 86 GLY A C 1
ATOM 693 O O . GLY A 1 86 ? 18.863 4.392 -21.685 1.00 40.12 86 GLY A O 1
ATOM 694 N N . ALA A 1 87 ? 18.711 2.722 -23.186 1.00 45.31 87 ALA A N 1
ATOM 695 C CA . ALA A 1 87 ? 17.309 2.948 -23.485 1.00 45.31 87 ALA A CA 1
ATOM 696 C C . ALA A 1 87 ? 16.516 2.714 -22.185 1.00 45.31 87 ALA A C 1
ATOM 698 O O . ALA A 1 87 ? 16.592 1.611 -21.638 1.00 45.31 87 ALA A O 1
ATOM 699 N N . PRO A 1 88 ? 15.778 3.712 -21.665 1.00 40.91 88 PRO A N 1
ATOM 700 C CA . PRO A 1 88 ? 14.980 3.580 -20.452 1.00 40.91 88 PRO A CA 1
ATOM 701 C C . PRO A 1 88 ? 13.724 2.762 -20.771 1.00 40.91 88 PRO A C 1
ATOM 703 O O . PRO A 1 88 ? 12.603 3.253 -20.768 1.00 40.91 88 PRO A O 1
ATOM 706 N N . GLY A 1 89 ? 13.922 1.503 -21.133 1.00 42.12 89 GLY A N 1
ATOM 707 C CA . GLY A 1 89 ? 12.886 0.503 -21.297 1.00 42.12 89 GLY A CA 1
ATOM 708 C C . GLY A 1 89 ? 12.999 -0.483 -20.154 1.00 42.12 89 GLY A C 1
ATOM 709 O O . GLY A 1 89 ? 13.214 -1.667 -20.394 1.00 42.12 89 GLY A O 1
ATOM 710 N N . VAL A 1 90 ? 12.919 0.001 -18.909 1.00 40.12 90 VAL A N 1
ATOM 711 C CA . VAL A 1 90 ? 12.766 -0.899 -17.767 1.00 40.12 90 VAL A CA 1
ATOM 712 C C . VAL A 1 90 ? 11.515 -1.726 -18.022 1.00 40.12 90 VAL A C 1
ATOM 714 O O . VAL A 1 90 ? 10.425 -1.194 -18.244 1.00 40.12 90 VAL A O 1
ATOM 717 N N . ILE A 1 91 ? 11.724 -3.039 -18.072 1.00 40.00 91 ILE A N 1
ATOM 718 C CA . ILE A 1 91 ? 10.716 -4.053 -18.341 1.00 40.00 91 ILE A CA 1
ATOM 719 C C . ILE A 1 91 ? 9.654 -3.933 -17.248 1.00 40.00 91 ILE A C 1
ATOM 721 O O . ILE A 1 91 ? 9.783 -4.503 -16.167 1.00 40.00 91 ILE A O 1
ATOM 725 N N . ARG A 1 92 ? 8.580 -3.191 -17.525 1.00 42.03 92 ARG A N 1
ATOM 726 C CA . ARG A 1 92 ? 7.356 -3.282 -16.736 1.00 42.03 92 ARG A CA 1
ATOM 727 C C . ARG A 1 92 ? 6.865 -4.720 -16.885 1.00 42.03 92 ARG A C 1
ATOM 729 O O . ARG A 1 92 ? 6.590 -5.156 -18.007 1.00 42.03 92 ARG A O 1
ATOM 736 N N . ARG A 1 93 ? 6.715 -5.470 -15.786 1.00 41.19 93 ARG A N 1
ATOM 737 C CA . ARG A 1 93 ? 5.743 -6.571 -15.822 1.00 41.19 93 ARG A CA 1
ATOM 738 C C . ARG A 1 93 ? 4.414 -5.927 -16.229 1.00 41.19 93 ARG A C 1
ATOM 740 O O . ARG A 1 93 ? 4.056 -4.918 -15.619 1.00 41.19 93 ARG A O 1
ATOM 747 N N . PRO A 1 94 ? 3.700 -6.424 -17.252 1.00 39.03 94 PRO A N 1
ATOM 748 C CA . PRO A 1 94 ? 2.337 -5.973 -17.471 1.00 39.03 94 PRO A CA 1
ATOM 749 C C . PRO A 1 94 ? 1.568 -6.234 -16.171 1.00 39.03 94 PRO A C 1
ATOM 751 O O . PRO A 1 94 ? 1.397 -7.387 -15.769 1.00 39.03 94 PRO A O 1
ATOM 754 N N . ARG A 1 95 ? 1.201 -5.156 -15.463 1.00 52.41 95 ARG A N 1
ATOM 755 C CA . ARG A 1 95 ? 0.393 -5.233 -14.244 1.00 52.41 95 ARG A CA 1
ATOM 756 C C . ARG A 1 95 ? -0.907 -5.915 -14.636 1.00 52.41 95 ARG A C 1
ATOM 758 O O . ARG A 1 95 ? -1.575 -5.464 -15.566 1.00 52.41 95 ARG A O 1
ATOM 765 N N . SER A 1 96 ? -1.188 -7.064 -14.025 1.00 45.84 96 SER A N 1
ATOM 766 C CA . SER A 1 96 ? -2.318 -7.901 -14.425 1.00 45.84 96 SER A CA 1
ATOM 767 C C . SER A 1 96 ? -3.616 -7.099 -14.317 1.00 45.84 96 SER A C 1
ATOM 769 O O . SER A 1 96 ? -3.964 -6.685 -13.216 1.00 45.84 96 SER A O 1
ATOM 771 N N . PRO A 1 97 ? -4.378 -6.920 -15.410 1.00 38.75 97 PRO A N 1
ATOM 772 C CA . PRO A 1 97 ? -5.702 -6.309 -15.360 1.00 38.75 97 PRO A CA 1
ATOM 773 C C . PRO A 1 97 ? -6.772 -7.315 -14.902 1.00 38.75 97 PRO A C 1
ATOM 775 O O . PRO A 1 97 ? -7.944 -7.170 -15.243 1.00 38.75 97 PRO A O 1
ATOM 778 N N . HIS A 1 98 ? -6.387 -8.384 -14.197 1.00 42.56 98 HIS A N 1
ATOM 779 C CA . HIS A 1 98 ? -7.335 -9.416 -13.812 1.00 42.56 98 HIS A CA 1
ATOM 780 C C . HIS A 1 98 ? -8.202 -8.924 -12.648 1.00 42.56 98 HIS A C 1
ATOM 782 O O . HIS A 1 98 ? -7.658 -8.606 -11.591 1.00 42.56 98 HIS A O 1
ATOM 788 N N . PRO A 1 99 ? -9.542 -8.889 -12.793 1.00 47.75 99 PRO A N 1
ATOM 789 C CA . PRO A 1 99 ? -10.416 -8.832 -11.634 1.00 47.75 99 PRO A CA 1
ATOM 790 C C . PRO A 1 99 ? -10.170 -10.108 -10.821 1.00 47.75 99 PRO A C 1
ATOM 792 O O . PRO A 1 99 ? -10.415 -11.220 -11.291 1.00 47.75 99 PRO A O 1
ATOM 795 N N . PHE A 1 100 ? -9.576 -9.940 -9.643 1.00 50.12 100 PHE A N 1
ATOM 796 C CA . PHE A 1 100 ? -9.206 -11.035 -8.752 1.00 50.12 100 PHE A CA 1
ATOM 797 C C . PHE A 1 100 ? -10.453 -11.784 -8.274 1.00 50.12 100 PHE A C 1
ATOM 799 O O .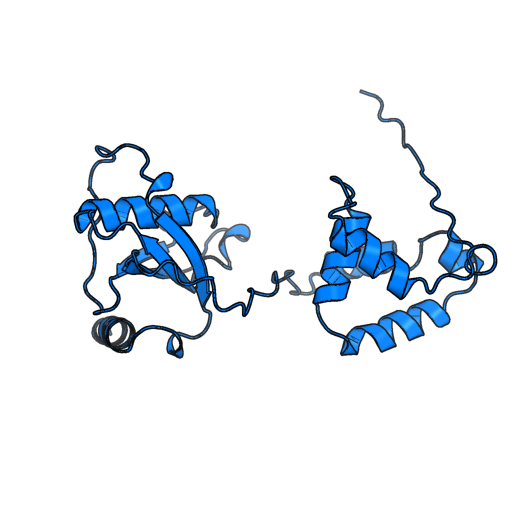 PHE A 1 100 ? -11.492 -11.143 -8.091 1.00 50.12 100 PHE A O 1
ATOM 806 N N . PRO A 1 101 ? -10.370 -13.110 -8.033 1.00 47.91 101 PRO A N 1
ATOM 807 C CA . PRO A 1 101 ? -11.465 -13.842 -7.410 1.00 47.91 101 PRO A CA 1
ATOM 808 C C . PRO A 1 101 ? -11.852 -13.115 -6.124 1.00 47.91 101 PRO A C 1
ATOM 810 O O . PRO A 1 101 ? -11.004 -12.817 -5.283 1.00 47.91 101 PRO A O 1
ATOM 813 N N . GLU A 1 102 ? -13.113 -12.719 -6.019 1.00 51.62 102 GLU A N 1
ATOM 814 C CA . GLU A 1 102 ? -13.642 -12.074 -4.828 1.00 51.62 102 GLU A CA 1
ATOM 815 C C . GLU A 1 102 ? -13.548 -13.098 -3.695 1.00 51.62 102 GLU A C 1
ATOM 817 O O . GLU A 1 102 ? -14.269 -14.091 -3.696 1.00 51.62 102 GLU A O 1
ATOM 822 N N . HIS A 1 103 ? -12.610 -12.907 -2.767 1.00 59.59 103 HIS A N 1
ATOM 823 C CA . HIS A 1 103 ? -12.735 -13.481 -1.437 1.00 59.59 103 HIS A CA 1
ATOM 824 C C . HIS A 1 103 ? -13.679 -12.531 -0.697 1.00 59.59 103 HIS A C 1
ATOM 826 O O . HIS A 1 103 ? -13.234 -11.450 -0.310 1.00 59.59 103 HIS A O 1
ATOM 832 N N . PRO A 1 104 ? -14.982 -12.860 -0.576 1.00 63.31 104 PRO A N 1
ATOM 833 C CA . PRO A 1 104 ? -15.990 -11.923 -0.073 1.00 63.31 104 PRO A CA 1
ATOM 834 C C . PRO A 1 104 ? -15.783 -11.549 1.402 1.00 63.31 104 PRO A C 1
ATOM 836 O O . PRO A 1 104 ? -16.455 -10.653 1.900 1.00 63.31 104 PRO A O 1
ATOM 839 N N . ASP A 1 105 ? -14.843 -12.211 2.078 1.00 86.00 105 ASP A N 1
ATOM 840 C CA . ASP A 1 105 ? -14.631 -12.121 3.516 1.00 86.00 105 ASP A CA 1
ATOM 841 C C . ASP A 1 105 ? -13.377 -11.314 3.898 1.00 86.00 105 ASP A C 1
ATOM 843 O O . ASP A 1 105 ? -12.939 -11.415 5.037 1.00 86.00 105 ASP A O 1
ATOM 847 N N . MET A 1 106 ? -12.759 -10.552 2.982 1.00 91.75 106 MET A N 1
ATOM 848 C CA . MET A 1 106 ? -11.572 -9.736 3.290 1.00 91.75 106 MET A CA 1
ATOM 849 C C . MET A 1 106 ? -11.799 -8.243 3.053 1.00 91.75 106 MET A C 1
ATOM 851 O O . MET A 1 106 ? -12.390 -7.840 2.049 1.00 91.75 106 MET A O 1
ATOM 855 N N . ASP A 1 107 ? -11.254 -7.420 3.949 1.00 94.81 107 ASP A N 1
ATOM 856 C CA . ASP A 1 107 ? -11.236 -5.968 3.790 1.00 94.81 107 ASP A CA 1
ATOM 857 C C . ASP A 1 107 ? -10.136 -5.567 2.807 1.00 94.81 107 ASP A C 1
ATOM 859 O O . ASP A 1 107 ? -9.057 -6.152 2.799 1.00 94.81 107 ASP A O 1
ATOM 863 N N . THR A 1 108 ? -10.376 -4.545 1.983 1.00 95.81 108 THR A N 1
ATOM 864 C CA . THR A 1 108 ? -9.320 -3.965 1.138 1.00 95.81 108 THR A CA 1
ATOM 865 C C . THR A 1 108 ? -8.721 -2.736 1.812 1.00 95.81 108 THR A C 1
ATOM 867 O O . THR A 1 108 ? -9.433 -1.791 2.163 1.00 95.81 108 THR A O 1
ATOM 870 N N . VAL A 1 109 ? -7.401 -2.751 1.953 1.00 97.19 109 VAL A N 1
ATOM 871 C CA . VAL A 1 109 ? -6.570 -1.677 2.493 1.00 97.19 109 VAL A CA 1
ATOM 872 C C . VAL A 1 109 ? -5.607 -1.216 1.400 1.00 97.19 109 VAL A C 1
ATOM 874 O O . VAL A 1 109 ? -5.187 -1.990 0.540 1.00 97.19 109 VAL A O 1
ATOM 877 N N . TYR A 1 110 ? -5.288 0.070 1.410 1.00 97.44 110 TYR A N 1
ATOM 878 C CA . TYR A 1 110 ? -4.497 0.742 0.394 1.00 97.44 110 TYR A CA 1
ATOM 879 C C . TYR A 1 110 ? -3.195 1.251 0.993 1.00 97.44 110 TYR A C 1
ATOM 881 O O . TYR A 1 110 ? -3.200 1.829 2.077 1.00 97.44 110 TYR A O 1
ATOM 889 N N . ILE A 1 111 ? -2.092 1.078 0.273 1.00 96.94 111 ILE A N 1
ATOM 890 C CA . ILE A 1 111 ? -0.796 1.647 0.641 1.00 96.94 111 ILE A CA 1
ATOM 891 C C . ILE A 1 111 ? -0.494 2.786 -0.317 1.00 96.94 111 ILE A C 1
ATOM 893 O O . ILE A 1 111 ? -0.682 2.658 -1.528 1.00 96.94 111 ILE A O 1
ATOM 897 N N . ILE A 1 112 ? -0.029 3.900 0.229 1.00 96.50 112 ILE A N 1
ATOM 898 C CA . ILE A 1 112 ? 0.415 5.059 -0.527 1.00 96.50 112 ILE A CA 1
ATOM 899 C C . ILE A 1 112 ? 1.877 5.272 -0.195 1.00 96.50 112 ILE A C 1
ATOM 901 O O . ILE A 1 112 ? 2.216 5.517 0.961 1.00 96.50 112 ILE A O 1
ATOM 905 N N . VAL A 1 113 ? 2.723 5.178 -1.213 1.00 96.06 113 VAL A N 1
ATOM 906 C CA . VAL A 1 113 ? 4.157 5.398 -1.074 1.00 96.06 113 VAL A CA 1
ATOM 907 C C . VAL A 1 113 ? 4.530 6.661 -1.827 1.00 96.06 113 VAL A C 1
ATOM 909 O O . VAL A 1 113 ? 4.314 6.763 -3.036 1.00 96.06 113 VAL A O 1
ATOM 912 N N . SER A 1 114 ? 5.076 7.632 -1.105 1.00 95.06 114 SER A N 1
ATOM 913 C CA . SER A 1 114 ? 5.571 8.895 -1.649 1.00 95.06 114 SER A CA 1
ATOM 914 C C . SER A 1 114 ? 7.010 9.135 -1.205 1.00 95.06 114 SER A C 1
ATOM 916 O O . SER A 1 114 ? 7.435 8.628 -0.172 1.00 95.06 114 SER A O 1
ATOM 918 N N . GLY A 1 115 ? 7.776 9.890 -1.990 1.00 94.75 115 GLY A N 1
ATOM 919 C CA . GLY A 1 115 ? 9.197 10.132 -1.737 1.00 94.75 115 GLY A CA 1
ATOM 920 C C . GLY A 1 115 ? 10.007 10.159 -3.026 1.00 94.75 115 GLY A C 1
ATOM 921 O O . GLY A 1 115 ? 9.467 9.912 -4.109 1.00 94.75 115 GLY A O 1
ATOM 922 N N . GLU A 1 116 ? 11.293 10.472 -2.901 1.00 95.12 116 GLU A N 1
ATOM 923 C CA . GLU A 1 116 ? 12.244 10.453 -4.012 1.00 95.12 116 GLU A CA 1
ATOM 924 C C . GLU A 1 116 ? 13.290 9.360 -3.753 1.00 95.12 116 GLU A C 1
ATOM 926 O O . GLU A 1 116 ? 14.023 9.460 -2.772 1.00 95.12 116 GLU A O 1
ATOM 931 N N . PRO A 1 117 ? 13.367 8.329 -4.610 1.00 94.50 117 PRO A N 1
ATOM 932 C CA . PRO A 1 117 ? 14.312 7.231 -4.442 1.00 94.50 117 PRO A CA 1
ATOM 933 C C . PRO A 1 117 ? 15.753 7.736 -4.586 1.00 94.50 117 PRO A C 1
ATOM 935 O O . PRO A 1 117 ? 16.076 8.426 -5.557 1.00 94.50 117 PRO A O 1
ATOM 938 N N . SER A 1 118 ? 16.630 7.365 -3.653 1.00 93.19 118 SER A N 1
ATOM 939 C CA . SER A 1 118 ? 18.074 7.613 -3.754 1.00 93.19 118 SER A CA 1
ATOM 940 C C . SER A 1 118 ? 18.827 6.454 -4.416 1.00 93.19 118 SER A C 1
ATOM 942 O O . SER A 1 118 ? 19.894 6.670 -5.001 1.00 93.19 118 SER A O 1
ATOM 944 N N . ASP A 1 119 ? 18.251 5.248 -4.376 1.00 92.62 119 ASP A N 1
ATOM 945 C CA . ASP A 1 119 ? 18.749 4.057 -5.059 1.00 92.62 119 ASP A CA 1
ATOM 946 C C . ASP A 1 119 ? 18.008 3.821 -6.389 1.00 92.62 119 ASP A C 1
ATOM 948 O O . ASP A 1 119 ? 16.789 3.978 -6.492 1.00 92.62 119 ASP A O 1
ATOM 952 N N . ALA A 1 120 ? 18.754 3.421 -7.422 1.00 90.25 120 ALA A N 1
ATOM 953 C CA . ALA A 1 120 ? 18.209 3.151 -8.749 1.00 90.25 120 ALA A CA 1
ATOM 954 C C . ALA A 1 120 ? 17.224 1.970 -8.756 1.00 90.25 120 ALA A C 1
ATOM 956 O O . ALA A 1 120 ? 16.318 1.941 -9.595 1.00 90.25 120 ALA A O 1
ATOM 957 N N . ASP A 1 121 ? 17.384 1.023 -7.829 1.00 86.44 121 ASP A N 1
ATOM 958 C CA . ASP A 1 121 ? 16.503 -0.139 -7.705 1.00 86.44 121 ASP A CA 1
ATOM 959 C C . ASP A 1 121 ? 15.111 0.246 -7.160 1.00 86.44 121 ASP A C 1
ATOM 961 O O . ASP A 1 121 ? 14.120 -0.415 -7.481 1.00 86.44 121 ASP A O 1
ATOM 965 N N . ASP A 1 122 ? 15.001 1.377 -6.452 1.00 92.75 122 ASP A N 1
ATOM 966 C CA . ASP A 1 122 ? 13.758 1.838 -5.820 1.00 92.75 122 ASP A CA 1
ATOM 967 C C . ASP A 1 122 ? 12.953 2.830 -6.682 1.00 92.75 122 ASP A C 1
ATOM 969 O O . ASP A 1 122 ? 11.906 3.335 -6.269 1.00 92.75 122 ASP A O 1
ATOM 973 N N . HIS A 1 123 ? 13.380 3.091 -7.923 1.00 91.12 123 HIS A N 1
ATOM 974 C CA . HIS A 1 123 ? 12.733 4.054 -8.829 1.00 91.12 123 HIS A CA 1
ATOM 975 C C . HIS A 1 123 ? 11.238 3.804 -9.098 1.00 91.12 123 HIS A C 1
ATOM 977 O O . HIS A 1 123 ? 10.531 4.705 -9.553 1.00 91.12 123 HIS A O 1
ATOM 983 N N . PHE A 1 124 ? 10.754 2.592 -8.829 1.00 89.69 124 PHE A N 1
ATOM 984 C CA . PHE A 1 124 ? 9.370 2.175 -9.067 1.00 89.69 124 PHE A CA 1
ATOM 985 C C . PHE A 1 124 ? 8.561 1.971 -7.784 1.00 89.69 124 PHE A C 1
ATOM 987 O O . PHE A 1 124 ? 7.412 1.546 -7.864 1.00 89.69 124 PHE A O 1
ATOM 994 N N . VAL A 1 125 ? 9.148 2.258 -6.621 1.00 94.38 125 VAL A N 1
ATOM 995 C CA . VAL A 1 125 ? 8.504 2.094 -5.313 1.00 94.38 125 VAL A CA 1
ATOM 996 C C . VAL A 1 125 ? 7.417 3.154 -5.054 1.00 94.38 125 VAL A C 1
ATOM 998 O O . VAL A 1 125 ? 6.360 2.782 -4.536 1.00 94.38 125 VAL A O 1
ATOM 1001 N N . PRO A 1 126 ? 7.573 4.444 -5.425 1.00 95.31 126 PRO A N 1
ATOM 1002 C CA . PRO A 1 126 ? 6.490 5.417 -5.282 1.00 95.31 126 PRO A CA 1
ATOM 1003 C C . PRO A 1 126 ? 5.247 5.034 -6.094 1.00 95.31 126 PRO A C 1
ATOM 1005 O O . PRO A 1 126 ? 5.332 4.746 -7.288 1.00 95.31 126 PRO A O 1
ATOM 1008 N N . GLY A 1 127 ? 4.076 5.063 -5.458 1.00 95.25 127 GLY A N 1
ATOM 1009 C CA . GLY A 1 127 ? 2.827 4.656 -6.093 1.00 95.25 127 GLY A CA 1
ATOM 1010 C C . GLY A 1 127 ? 1.730 4.276 -5.108 1.00 95.25 127 GLY A C 1
ATOM 1011 O O . GLY A 1 127 ? 1.806 4.553 -3.907 1.00 95.25 127 GLY A O 1
ATOM 1012 N N . PHE A 1 128 ? 0.689 3.639 -5.637 1.00 96.31 128 PHE A N 1
ATOM 1013 C CA . PHE A 1 128 ? -0.465 3.191 -4.868 1.00 96.31 128 PHE A CA 1
ATOM 1014 C C . PHE A 1 128 ? -0.601 1.680 -4.956 1.00 96.31 128 PHE A C 1
ATOM 1016 O O . PHE A 1 128 ? -0.457 1.111 -6.033 1.00 96.31 128 PHE A O 1
ATOM 1023 N N . TYR A 1 129 ? -0.950 1.035 -3.852 1.00 96.69 129 TYR A N 1
ATOM 1024 C CA . TYR A 1 129 ? -1.046 -0.418 -3.769 1.00 96.69 129 TYR A CA 1
ATOM 1025 C C . TYR A 1 129 ? -2.327 -0.829 -3.053 1.00 96.69 129 TYR A C 1
ATOM 1027 O O . TYR A 1 129 ? -2.849 -0.070 -2.238 1.00 96.69 129 TYR A O 1
ATOM 1035 N N . ALA A 1 130 ? -2.836 -2.023 -3.348 1.00 96.56 130 ALA A N 1
ATOM 1036 C CA . ALA A 1 130 ? -3.950 -2.634 -2.631 1.00 96.56 130 ALA A CA 1
ATOM 1037 C C . ALA A 1 130 ? -3.544 -3.980 -2.037 1.00 96.56 130 ALA A C 1
ATOM 1039 O O . ALA A 1 130 ? -2.887 -4.806 -2.678 1.00 96.56 130 ALA A O 1
ATOM 1040 N N . VAL A 1 131 ? -4.015 -4.208 -0.820 1.00 96.69 131 VAL A N 1
ATOM 1041 C CA . VAL A 1 131 ? -3.842 -5.440 -0.063 1.00 96.69 131 VAL A CA 1
ATOM 1042 C C . VAL A 1 131 ? -5.198 -5.829 0.509 1.00 96.69 131 VAL A C 1
ATOM 1044 O O . VAL A 1 131 ? -5.942 -4.979 0.998 1.00 96.69 131 VAL A O 1
ATOM 1047 N N . ARG A 1 132 ? -5.547 -7.111 0.431 1.00 96.12 132 ARG A N 1
ATOM 1048 C CA . ARG A 1 132 ? -6.686 -7.658 1.170 1.00 96.12 132 ARG A CA 1
ATOM 1049 C C . ARG A 1 132 ? -6.212 -8.138 2.526 1.00 96.12 132 ARG A C 1
ATOM 1051 O O . ARG A 1 132 ? -5.204 -8.829 2.591 1.00 96.12 132 ARG A O 1
ATOM 1058 N N . VAL A 1 133 ? -6.938 -7.815 3.585 1.00 96.19 133 VAL A N 1
ATOM 1059 C CA . VAL A 1 133 ? -6.610 -8.205 4.961 1.00 96.19 133 VAL A CA 1
ATOM 1060 C C . VAL A 1 133 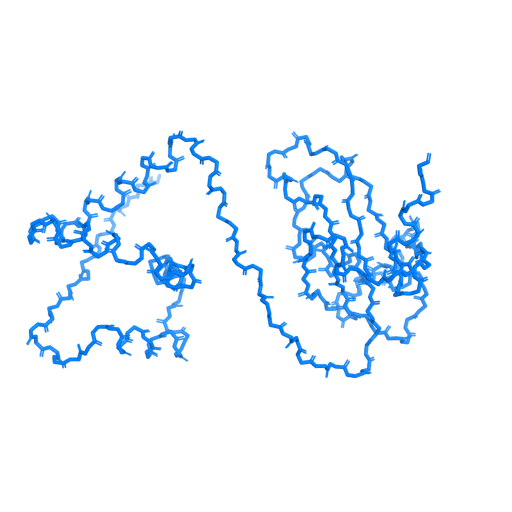? -7.789 -8.890 5.640 1.00 96.19 133 VAL A C 1
ATOM 1062 O O . VAL A 1 133 ? -8.949 -8.631 5.315 1.00 96.19 133 VAL A O 1
ATOM 1065 N N . ASP A 1 134 ? -7.484 -9.780 6.582 1.00 95.31 134 ASP A N 1
ATOM 1066 C CA . ASP A 1 134 ? -8.481 -10.420 7.442 1.00 95.31 134 ASP A CA 1
ATOM 1067 C C . ASP A 1 134 ? -9.275 -9.338 8.219 1.00 95.31 134 ASP A C 1
ATOM 1069 O O . ASP A 1 134 ? -8.677 -8.511 8.919 1.00 95.31 134 ASP A O 1
ATOM 1073 N N . PRO A 1 135 ? -10.616 -9.294 8.100 1.00 94.62 135 PRO A N 1
ATOM 1074 C CA . PRO A 1 135 ? -11.435 -8.248 8.705 1.00 94.62 135 PRO A CA 1
ATOM 1075 C C . PRO A 1 135 ? -11.498 -8.365 10.230 1.00 94.62 135 PRO A C 1
ATOM 1077 O O . PRO A 1 135 ? -11.865 -7.393 10.891 1.00 94.62 135 PRO A O 1
ATOM 1080 N N . GLY A 1 136 ? -11.150 -9.532 10.790 1.00 93.62 136 GLY A N 1
ATOM 1081 C CA . GLY A 1 136 ? -11.128 -9.789 12.228 1.00 93.62 136 GLY A CA 1
ATOM 1082 C C . GLY A 1 136 ? -9.939 -9.167 12.963 1.00 93.62 136 GLY A C 1
ATOM 1083 O O . GLY A 1 136 ? -9.907 -9.218 14.192 1.00 93.62 136 GLY A O 1
ATOM 1084 N N . LEU A 1 137 ? -8.978 -8.597 12.233 1.00 94.06 137 LEU A N 1
ATOM 1085 C CA . LEU A 1 137 ? -7.850 -7.863 12.797 1.00 94.06 137 LEU A CA 1
ATOM 1086 C C . LEU A 1 137 ? -8.274 -6.475 13.29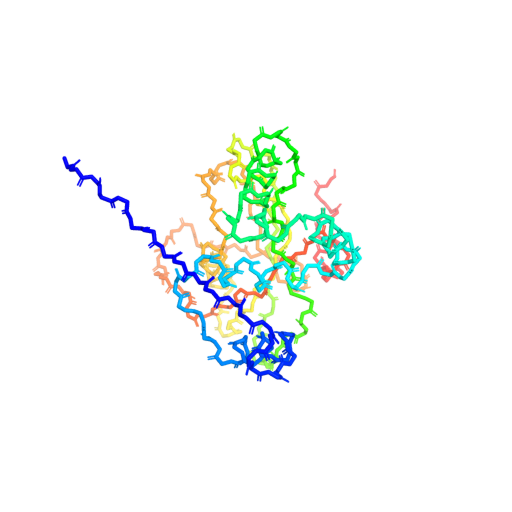1 1.00 94.06 137 LEU A C 1
ATOM 1088 O O . LEU A 1 137 ? -9.157 -5.837 12.712 1.00 94.06 137 LEU A O 1
ATOM 1092 N N . ASP A 1 138 ? -7.617 -5.986 14.340 1.00 94.50 138 ASP A N 1
ATOM 1093 C CA . ASP A 1 138 ? -7.723 -4.574 14.716 1.00 94.50 138 ASP A CA 1
ATOM 1094 C C . ASP A 1 138 ? -6.936 -3.665 13.751 1.00 94.50 138 ASP A C 1
ATOM 1096 O O . ASP A 1 138 ? -6.181 -4.131 12.898 1.00 94.50 138 ASP A O 1
ATOM 1100 N N . ASP A 1 139 ? -7.132 -2.351 13.857 1.00 94.75 139 ASP A N 1
ATOM 1101 C CA . ASP A 1 139 ? -6.532 -1.365 12.948 1.00 94.75 139 ASP A CA 1
ATOM 1102 C C . ASP A 1 139 ? -4.995 -1.427 12.917 1.00 94.75 139 ASP A C 1
ATOM 1104 O O . ASP A 1 139 ? -4.387 -1.274 11.854 1.00 94.75 139 ASP A O 1
ATOM 1108 N N . THR A 1 140 ? -4.366 -1.694 14.063 1.00 94.31 140 THR A N 1
ATOM 1109 C CA . THR A 1 140 ? -2.909 -1.818 14.181 1.00 94.31 140 THR A CA 1
ATOM 1110 C C . THR A 1 140 ? -2.421 -3.093 13.502 1.00 94.31 140 THR A C 1
ATOM 1112 O O . THR A 1 140 ? -1.505 -3.051 12.684 1.00 94.31 140 THR A O 1
ATOM 1115 N N . GLN A 1 141 ? -3.086 -4.219 13.754 1.00 94.69 141 GLN A N 1
ATOM 1116 C CA . GLN A 1 141 ? -2.794 -5.493 13.104 1.00 94.69 141 GLN A CA 1
ATOM 1117 C C . GLN A 1 141 ? -3.038 -5.446 11.593 1.00 94.69 141 GLN A C 1
ATOM 1119 O O . GLN A 1 141 ? -2.277 -6.043 10.833 1.00 94.69 141 GLN A O 1
ATOM 1124 N N . LYS A 1 142 ? -4.072 -4.728 11.133 1.00 95.88 142 LYS A N 1
ATOM 1125 C CA . LYS A 1 142 ? -4.327 -4.507 9.702 1.00 95.88 142 LYS A CA 1
ATOM 1126 C C . LYS A 1 142 ? -3.184 -3.744 9.050 1.00 95.88 142 LYS A C 1
ATOM 1128 O O . LYS A 1 142 ? -2.772 -4.126 7.955 1.00 95.88 142 LYS A O 1
ATOM 1133 N N . ALA A 1 143 ? -2.660 -2.702 9.698 1.00 96.00 143 ALA A N 1
ATOM 1134 C CA . ALA A 1 143 ? -1.494 -1.980 9.199 1.00 96.00 143 ALA A CA 1
ATOM 1135 C C . ALA A 1 143 ? -0.261 -2.891 9.107 1.00 96.00 143 ALA A C 1
ATOM 1137 O O . ALA A 1 143 ? 0.345 -2.976 8.040 1.00 96.00 143 ALA A O 1
ATOM 1138 N N . ASP A 1 144 ? 0.052 -3.626 10.176 1.00 94.69 144 ASP A N 1
ATOM 1139 C CA . ASP A 1 144 ? 1.212 -4.523 10.222 1.00 94.69 144 ASP A CA 1
ATOM 1140 C C . ASP A 1 144 ? 1.115 -5.636 9.161 1.00 94.69 144 ASP A C 1
ATOM 1142 O O . ASP A 1 144 ? 2.042 -5.831 8.377 1.00 94.69 144 ASP A O 1
ATOM 1146 N N . ALA A 1 145 ? -0.032 -6.320 9.061 1.00 95.25 145 ALA A N 1
ATOM 1147 C CA . ALA A 1 145 ? -0.259 -7.370 8.064 1.00 95.25 145 ALA A CA 1
ATOM 1148 C C . ALA A 1 145 ? -0.179 -6.828 6.626 1.00 95.25 145 ALA A C 1
ATOM 1150 O O . ALA A 1 145 ? 0.370 -7.478 5.733 1.00 95.25 145 ALA A O 1
ATOM 1151 N N . THR A 1 146 ? -0.693 -5.614 6.403 1.00 96.44 146 THR A N 1
ATOM 1152 C CA . THR A 1 146 ? -0.619 -4.934 5.105 1.00 96.44 146 THR A CA 1
ATOM 1153 C C . THR A 1 146 ? 0.829 -4.662 4.698 1.00 96.44 146 THR A C 1
ATOM 1155 O O . THR A 1 146 ? 1.208 -4.940 3.558 1.00 96.44 146 THR A O 1
ATOM 1158 N N . LEU A 1 147 ? 1.647 -4.157 5.625 1.00 94.88 147 LEU A N 1
ATOM 1159 C CA . LEU A 1 147 ? 3.063 -3.879 5.382 1.00 94.88 147 LEU A CA 1
ATOM 1160 C C . LEU A 1 147 ? 3.879 -5.164 5.195 1.00 94.88 147 LEU A C 1
ATOM 1162 O O . LEU A 1 147 ? 4.730 -5.210 4.311 1.00 94.88 147 LEU A O 1
ATOM 1166 N N . ASP A 1 148 ? 3.586 -6.225 5.949 1.00 93.88 148 ASP A N 1
ATOM 1167 C CA . ASP A 1 148 ? 4.205 -7.544 5.770 1.00 93.88 148 ASP A CA 1
ATOM 1168 C C . ASP A 1 148 ? 3.957 -8.095 4.355 1.00 93.88 148 ASP A C 1
ATOM 1170 O O . ASP A 1 148 ? 4.893 -8.511 3.663 1.00 93.88 148 ASP A O 1
ATOM 1174 N N . AL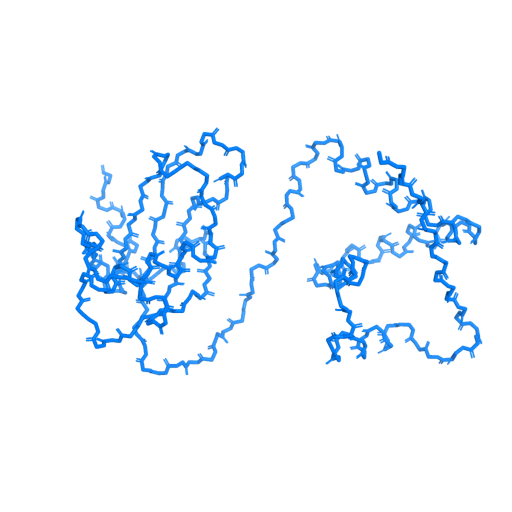A A 1 149 ? 2.703 -8.064 3.889 1.00 95.25 149 ALA A N 1
ATOM 1175 C CA . ALA A 1 149 ? 2.353 -8.513 2.542 1.00 95.25 149 ALA A CA 1
ATOM 1176 C C . ALA A 1 149 ? 3.011 -7.649 1.455 1.00 95.25 149 ALA A C 1
ATOM 1178 O O . ALA A 1 149 ? 3.441 -8.171 0.422 1.00 95.25 149 ALA A O 1
ATOM 1179 N N . PHE A 1 150 ? 3.114 -6.342 1.695 1.00 95.44 150 PHE A N 1
ATOM 1180 C CA . PHE A 1 150 ? 3.772 -5.402 0.797 1.00 95.44 150 PHE A CA 1
ATOM 1181 C C . PHE A 1 150 ? 5.275 -5.656 0.686 1.00 95.44 150 PHE A C 1
ATOM 1183 O O . PHE A 1 150 ? 5.755 -5.876 -0.423 1.00 95.44 150 PHE A O 1
ATOM 1190 N N . HIS A 1 151 ? 6.005 -5.746 1.801 1.00 92.56 151 HIS A N 1
ATOM 1191 C CA . HIS A 1 151 ? 7.442 -6.048 1.799 1.00 92.56 151 HIS A CA 1
ATOM 1192 C C . HIS A 1 151 ? 7.759 -7.446 1.245 1.00 92.56 151 HIS A C 1
ATOM 1194 O O . HIS A 1 151 ? 8.843 -7.681 0.714 1.00 92.56 151 HIS A O 1
ATOM 1200 N N . GLY A 1 152 ? 6.803 -8.380 1.304 1.00 92.06 152 GLY A N 1
ATOM 1201 C CA . GLY A 1 152 ? 6.919 -9.684 0.649 1.00 92.06 152 GLY A CA 1
ATOM 1202 C C . GLY A 1 152 ? 6.868 -9.634 -0.886 1.00 92.06 152 GLY A C 1
ATOM 1203 O O . GLY A 1 152 ? 7.219 -10.623 -1.537 1.00 92.06 152 GLY A O 1
ATOM 1204 N N . LYS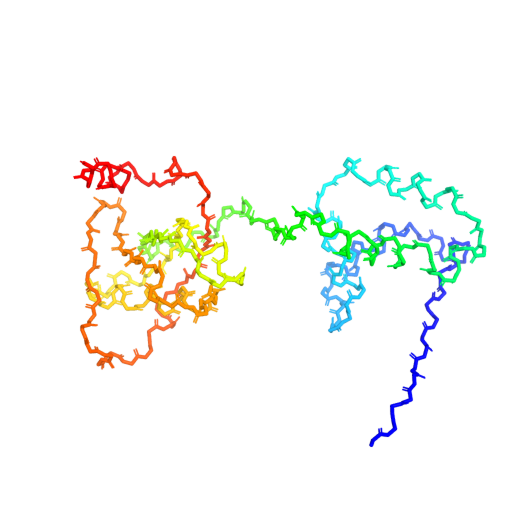 A 1 153 ? 6.415 -8.522 -1.483 1.00 94.06 153 LYS A N 1
ATOM 1205 C CA . LYS A 1 153 ? 6.266 -8.351 -2.942 1.00 94.06 153 LYS A CA 1
ATOM 1206 C C . LYS A 1 153 ? 7.085 -7.207 -3.522 1.00 94.06 153 LYS A C 1
ATOM 1208 O O . LYS A 1 153 ? 7.571 -7.341 -4.644 1.00 94.06 153 LYS A O 1
ATOM 1213 N N . VAL A 1 154 ? 7.226 -6.117 -2.783 1.00 93.31 154 VAL A N 1
ATOM 1214 C CA . VAL A 1 154 ? 7.952 -4.915 -3.178 1.00 93.31 154 VAL A CA 1
ATOM 1215 C C . VAL A 1 154 ? 9.211 -4.838 -2.327 1.00 93.31 154 VAL A C 1
ATOM 1217 O O . VAL A 1 154 ? 9.151 -4.607 -1.122 1.00 93.31 154 VAL A O 1
ATOM 1220 N N . GLY A 1 155 ? 10.355 -5.093 -2.963 1.00 91.94 155 GLY A N 1
ATOM 1221 C CA . GLY A 1 155 ? 11.656 -4.874 -2.343 1.00 91.94 155 GLY A CA 1
ATOM 1222 C C . GLY A 1 155 ? 11.966 -3.383 -2.333 1.00 91.94 155 GLY A C 1
ATOM 1223 O O . GLY A 1 155 ? 11.801 -2.735 -3.362 1.00 91.94 155 GLY A O 1
ATOM 1224 N N . ILE A 1 156 ? 12.388 -2.871 -1.180 1.00 91.88 156 ILE A N 1
ATOM 1225 C CA . ILE A 1 156 ? 12.816 -1.483 -1.005 1.00 91.88 156 ILE A CA 1
ATOM 1226 C C . ILE A 1 156 ? 14.233 -1.523 -0.441 1.00 91.88 156 ILE A C 1
ATOM 1228 O O . ILE A 1 156 ? 14.453 -2.114 0.621 1.00 91.88 156 ILE A O 1
ATOM 1232 N N . ALA A 1 157 ? 15.191 -0.948 -1.158 1.00 90.88 157 ALA A N 1
ATOM 1233 C CA . ALA A 1 157 ? 16.586 -0.887 -0.740 1.00 90.88 157 ALA A CA 1
ATOM 1234 C C . ALA A 1 157 ? 16.793 0.159 0.367 1.00 90.88 157 ALA A C 1
ATOM 1236 O O . ALA A 1 157 ? 17.471 -0.122 1.361 1.00 90.88 157 ALA A O 1
ATOM 1237 N N . CYS A 1 158 ? 16.161 1.328 0.234 1.00 89.06 158 CYS A N 1
ATOM 1238 C CA . CYS A 1 158 ? 16.287 2.460 1.150 1.00 89.06 158 CYS A CA 1
ATOM 1239 C C . CYS A 1 158 ? 14.915 2.932 1.655 1.00 89.06 158 CYS A C 1
ATOM 1241 O O . CYS A 1 158 ? 14.263 3.781 1.060 1.00 89.06 158 CYS A O 1
ATOM 1243 N N . LEU A 1 159 ? 14.479 2.410 2.807 1.00 90.38 159 LEU A N 1
ATOM 1244 C CA . LEU A 1 159 ? 13.192 2.787 3.413 1.00 90.38 159 LEU A CA 1
ATOM 1245 C C . LEU A 1 159 ? 13.114 4.269 3.820 1.00 90.38 159 LEU A C 1
ATOM 1247 O O . LEU A 1 159 ? 12.032 4.847 3.774 1.00 90.38 159 LEU A O 1
ATOM 1251 N N . ASP A 1 160 ? 14.243 4.881 4.187 1.00 93.00 160 ASP A N 1
ATOM 1252 C CA . ASP A 1 160 ? 14.302 6.277 4.648 1.00 93.00 160 ASP A CA 1
ATOM 1253 C C . ASP A 1 160 ? 13.953 7.300 3.547 1.00 93.00 160 ASP A C 1
ATOM 1255 O O . ASP A 1 160 ? 13.656 8.456 3.854 1.00 93.00 160 ASP A O 1
ATOM 1259 N N . ASP A 1 161 ? 13.952 6.880 2.278 1.00 93.44 161 ASP A N 1
ATOM 1260 C CA . ASP A 1 161 ? 13.606 7.724 1.127 1.00 93.44 161 ASP A CA 1
ATOM 1261 C C . ASP A 1 161 ? 12.091 7.933 0.974 1.00 93.44 161 ASP A C 1
ATOM 1263 O O . ASP A 1 161 ? 11.647 8.815 0.229 1.00 93.44 161 ASP A O 1
ATOM 1267 N N . PHE A 1 162 ? 11.284 7.129 1.674 1.00 95.19 162 PHE A N 1
ATOM 1268 C CA . PHE A 1 162 ? 9.847 7.050 1.453 1.00 95.19 162 PHE A CA 1
ATOM 1269 C C . PHE A 1 162 ? 9.028 7.326 2.710 1.00 95.19 162 PHE A C 1
ATOM 1271 O O . PHE A 1 162 ? 9.348 6.925 3.825 1.00 95.19 162 PHE A O 1
ATOM 1278 N N . THR A 1 163 ? 7.880 7.963 2.502 1.00 94.81 163 THR A N 1
ATOM 1279 C CA . THR A 1 163 ? 6.763 7.962 3.442 1.00 94.81 163 THR A CA 1
ATOM 1280 C C . THR A 1 163 ? 5.753 6.922 2.971 1.00 94.81 163 THR A C 1
ATOM 1282 O O . THR A 1 163 ? 5.224 7.020 1.863 1.00 94.81 163 THR A O 1
ATOM 1285 N N . ILE A 1 164 ? 5.480 5.927 3.818 1.00 95.31 164 ILE A N 1
ATOM 1286 C CA . ILE A 1 164 ? 4.538 4.840 3.535 1.00 95.31 164 ILE A CA 1
ATOM 1287 C C . ILE A 1 164 ? 3.310 5.023 4.427 1.00 95.31 164 ILE A C 1
ATOM 1289 O O . ILE A 1 164 ? 3.400 4.967 5.651 1.00 95.31 164 ILE A O 1
ATOM 1293 N N . GLU A 1 165 ? 2.151 5.246 3.814 1.00 96.31 165 GLU A N 1
ATOM 1294 C CA . GLU A 1 165 ? 0.870 5.353 4.509 1.00 96.31 165 GLU A CA 1
ATOM 1295 C C . GLU A 1 165 ? -0.004 4.145 4.213 1.00 96.31 165 GLU A C 1
ATOM 1297 O O . GLU A 1 165 ? -0.126 3.737 3.061 1.00 96.31 165 GLU A O 1
ATOM 1302 N N . VAL A 1 166 ? -0.690 3.634 5.233 1.00 97.00 166 VAL A N 1
ATOM 1303 C CA . VAL A 1 166 ? -1.678 2.564 5.088 1.00 97.00 166 VAL A CA 1
ATOM 1304 C C . VAL A 1 166 ? -3.062 3.129 5.383 1.00 97.00 166 VAL A C 1
ATOM 1306 O O . VAL A 1 166 ? -3.274 3.748 6.423 1.00 97.00 166 VAL A O 1
ATOM 1309 N N . ARG A 1 167 ? -4.014 2.959 4.465 1.00 97.19 167 ARG A N 1
ATOM 1310 C CA . ARG A 1 167 ? -5.362 3.527 4.568 1.00 97.19 167 ARG A CA 1
ATOM 1311 C C . ARG A 1 167 ? -6.448 2.513 4.263 1.00 97.19 167 ARG A C 1
ATOM 1313 O O . ARG A 1 167 ? -6.362 1.764 3.298 1.00 97.19 167 ARG A O 1
ATOM 1320 N N . THR A 1 168 ? -7.517 2.539 5.037 1.00 97.12 168 THR A N 1
ATOM 1321 C CA . THR A 1 168 ? -8.749 1.790 4.756 1.00 97.12 168 THR A CA 1
ATOM 1322 C C . THR A 1 168 ? -9.496 2.368 3.550 1.00 97.12 168 THR A C 1
ATOM 1324 O O . THR A 1 168 ? -9.226 3.482 3.093 1.00 97.12 168 THR A O 1
ATOM 1327 N N . ALA A 1 169 ? -10.478 1.628 3.027 1.00 95.75 169 ALA A N 1
ATOM 1328 C CA . ALA A 1 169 ? -11.284 2.057 1.880 1.00 95.75 169 ALA A CA 1
ATOM 1329 C C . ALA A 1 169 ? -12.092 3.353 2.115 1.00 95.75 169 ALA A C 1
ATOM 1331 O O . ALA A 1 169 ? -12.389 4.078 1.165 1.00 95.75 169 ALA A O 1
ATOM 1332 N N . ASP A 1 170 ? -12.416 3.676 3.369 1.00 95.94 170 ASP A N 1
ATOM 1333 C CA . ASP A 1 170 ? -13.051 4.934 3.786 1.00 95.94 170 ASP A CA 1
ATOM 1334 C C . ASP A 1 170 ? -12.041 6.083 4.007 1.00 95.94 170 ASP A C 1
ATOM 1336 O O . ASP A 1 170 ? -12.415 7.184 4.413 1.00 95.94 170 ASP A O 1
ATOM 1340 N N . GLY A 1 171 ? -10.761 5.857 3.699 1.00 95.06 171 GLY A N 1
ATOM 1341 C CA . GLY A 1 171 ? -9.702 6.861 3.741 1.00 95.06 171 GLY A CA 1
ATOM 1342 C C . GLY A 1 171 ? -9.097 7.110 5.123 1.00 95.06 171 GLY A C 1
ATOM 1343 O O . GLY A 1 171 ? -8.229 7.988 5.231 1.00 95.06 171 GLY A O 1
ATOM 1344 N N . ALA A 1 172 ? -9.506 6.374 6.162 1.00 96.25 172 ALA A N 1
ATOM 1345 C CA . ALA A 1 172 ? -8.878 6.472 7.477 1.00 96.25 172 ALA A CA 1
ATOM 1346 C C . ALA A 1 172 ? -7.418 5.993 7.415 1.00 96.25 172 ALA A C 1
ATOM 1348 O O . ALA A 1 172 ? -7.090 5.059 6.688 1.00 96.25 172 ALA A O 1
ATOM 1349 N N . LEU A 1 173 ? -6.526 6.682 8.132 1.00 96.50 173 LEU A N 1
ATOM 1350 C CA . LEU A 1 173 ? -5.119 6.296 8.239 1.00 96.50 173 LEU A CA 1
ATOM 1351 C C . LEU A 1 173 ? -4.990 5.238 9.334 1.00 96.50 173 LEU A C 1
ATOM 1353 O O . LEU A 1 173 ? -5.397 5.490 10.467 1.00 96.50 173 LEU A O 1
ATOM 1357 N N . LEU A 1 174 ? -4.414 4.093 8.989 1.00 95.00 174 LEU A N 1
ATOM 1358 C CA . LEU A 1 174 ? -4.059 3.053 9.939 1.00 95.00 174 LEU A CA 1
ATOM 1359 C C . LEU A 1 174 ? -2.629 3.288 10.427 1.00 95.00 174 LEU A C 1
ATOM 1361 O O . LEU A 1 174 ? -1.723 3.526 9.626 1.00 95.00 174 LEU A O 1
ATOM 1365 N N . SER A 1 175 ? -2.434 3.212 11.740 1.00 89.31 175 SER A N 1
ATOM 1366 C CA . SER A 1 175 ? -1.114 3.284 12.365 1.00 89.31 175 SER A CA 1
ATOM 1367 C C . SER A 1 175 ? -0.683 1.883 12.782 1.00 89.31 175 SER A C 1
ATOM 1369 O O . SER A 1 175 ? -1.376 1.242 13.576 1.00 89.31 175 SER A O 1
ATOM 1371 N N . GLY A 1 176 ? 0.451 1.424 12.251 1.00 79.88 176 GLY A N 1
ATOM 1372 C CA . GLY A 1 176 ? 1.096 0.184 12.689 1.00 79.88 176 GLY A CA 1
ATOM 1373 C C . GLY A 1 176 ? 1.620 0.278 14.119 1.00 79.88 176 GLY A C 1
ATOM 1374 O O . GLY A 1 176 ? 1.622 1.352 14.733 1.00 79.88 176 GLY A O 1
ATOM 1375 N N . ALA A 1 177 ? 2.055 -0.857 14.658 1.00 71.44 177 ALA A N 1
ATOM 1376 C CA . ALA A 1 177 ? 2.658 -0.884 15.982 1.00 71.44 177 ALA A CA 1
ATOM 1377 C C . ALA A 1 177 ? 4.041 -0.204 15.945 1.00 71.44 177 ALA A C 1
ATOM 1379 O O . ALA A 1 177 ? 4.842 -0.447 15.045 1.00 71.44 177 ALA A O 1
ATOM 1380 N N . GLU A 1 178 ? 4.352 0.639 16.937 1.00 65.31 178 GLU A N 1
ATOM 1381 C CA . GLU A 1 178 ? 5.684 1.270 17.051 1.00 65.31 178 GLU A CA 1
ATOM 1382 C C . GLU A 1 178 ? 6.794 0.245 17.360 1.00 65.31 178 GLU A C 1
ATOM 1384 O O . GLU A 1 178 ? 7.981 0.504 17.158 1.00 65.31 178 GLU A O 1
ATOM 1389 N N . SER A 1 179 ? 6.410 -0.937 17.840 1.00 60.44 179 SER A N 1
ATOM 1390 C CA . SER A 1 179 ? 7.270 -2.080 18.110 1.00 60.44 179 SER A CA 1
ATOM 1391 C C . SER A 1 179 ? 6.743 -3.298 17.345 1.00 60.44 179 SER A C 1
ATOM 1393 O O . SER A 1 179 ? 5.541 -3.542 17.314 1.00 60.44 179 SER A O 1
ATOM 1395 N N . HIS A 1 180 ? 7.636 -4.091 16.737 1.00 58.69 180 HIS A N 1
ATOM 1396 C CA . HIS A 1 180 ? 7.308 -5.364 16.071 1.00 58.69 180 HIS A CA 1
ATOM 1397 C C . HIS A 1 180 ? 6.865 -6.450 17.078 1.00 58.69 180 HIS A C 1
ATOM 1399 O O . HIS A 1 180 ? 7.454 -7.527 17.165 1.00 58.69 180 HIS A O 1
ATOM 1405 N N . GLU A 1 181 ? 5.863 -6.163 17.901 1.00 61.62 181 GLU A N 1
ATOM 1406 C CA . GLU A 1 181 ? 5.389 -7.044 18.970 1.00 61.62 181 GLU A CA 1
ATOM 1407 C C . GLU A 1 181 ? 4.484 -8.163 18.445 1.00 61.62 181 GLU A C 1
ATOM 1409 O O . GLU A 1 181 ? 4.376 -9.210 19.082 1.00 61.62 181 GLU A O 1
ATOM 1414 N N . ASN A 1 182 ? 3.896 -7.990 17.258 1.00 64.00 182 ASN A N 1
ATOM 1415 C CA . ASN A 1 182 ? 2.885 -8.899 16.715 1.00 64.00 182 ASN A CA 1
ATOM 1416 C C . ASN A 1 182 ? 3.448 -10.127 15.973 1.00 64.00 182 ASN A C 1
ATOM 1418 O O . ASN A 1 182 ? 2.686 -11.019 15.600 1.00 64.00 182 ASN A O 1
ATOM 1422 N N . GLY A 1 183 ? 4.770 -10.225 15.787 1.00 73.81 183 GLY A N 1
ATOM 1423 C CA . GLY A 1 183 ? 5.357 -11.224 14.886 1.00 73.81 183 GLY A CA 1
ATOM 1424 C C . GLY A 1 183 ? 4.949 -10.982 13.425 1.00 73.81 183 GLY A C 1
ATOM 1425 O O . GLY A 1 183 ? 4.417 -9.925 13.102 1.00 73.81 183 GLY A O 1
ATOM 1426 N N . SER A 1 184 ? 5.221 -11.938 12.528 1.00 80.06 184 SER A N 1
ATOM 1427 C CA . SER A 1 184 ? 4.761 -11.807 11.137 1.00 80.06 184 SER A CA 1
ATOM 1428 C C . SER A 1 184 ? 3.286 -12.183 11.014 1.00 80.06 184 SER A C 1
ATOM 1430 O O . SER A 1 184 ? 2.880 -13.242 11.494 1.00 80.06 184 SER A O 1
ATOM 1432 N N . LEU A 1 185 ? 2.522 -11.339 10.320 1.00 87.00 185 LEU A N 1
ATOM 1433 C CA . LEU A 1 185 ? 1.100 -11.515 9.997 1.00 87.00 185 LEU A CA 1
ATOM 1434 C C . LEU A 1 185 ? 0.885 -11.738 8.489 1.00 87.00 185 LEU A C 1
ATOM 1436 O O . LEU A 1 185 ? -0.184 -11.466 7.944 1.00 87.00 185 LEU A O 1
ATOM 1440 N N . SER A 1 186 ? 1.912 -12.231 7.797 1.00 82.44 186 SER A N 1
ATOM 1441 C CA . SER A 1 186 ? 1.913 -12.418 6.341 1.00 82.44 186 SER A CA 1
ATOM 1442 C C . SER A 1 186 ? 0.869 -13.419 5.823 1.00 82.44 186 SER A C 1
ATOM 1444 O O . SER A 1 186 ? 0.505 -13.356 4.653 1.00 82.44 186 SER A O 1
ATOM 1446 N N . ASP A 1 187 ? 0.343 -14.316 6.663 1.00 89.56 187 ASP A N 1
ATOM 1447 C CA . ASP A 1 187 ? -0.759 -15.228 6.322 1.00 89.56 187 ASP A CA 1
ATOM 1448 C C . ASP A 1 187 ? -2.149 -14.575 6.436 1.00 89.56 187 ASP A C 1
ATOM 1450 O O . ASP A 1 187 ? -3.147 -15.164 6.015 1.00 89.56 187 ASP A O 1
ATOM 1454 N N . LYS A 1 188 ? -2.226 -13.365 7.003 1.00 93.94 188 LYS A N 1
ATOM 1455 C CA . LYS A 1 188 ? -3.466 -12.600 7.212 1.00 93.94 188 LYS A CA 1
ATOM 1456 C C . LYS A 1 188 ? -3.717 -11.524 6.168 1.00 93.94 188 LYS A C 1
ATOM 1458 O O . LYS A 1 188 ? -4.725 -10.819 6.253 1.00 93.94 188 LYS A O 1
ATOM 1463 N N . ALA A 1 189 ? -2.822 -11.400 5.198 1.00 95.12 189 ALA A N 1
ATOM 1464 C CA . ALA A 1 189 ? -2.906 -10.402 4.155 1.00 95.12 189 ALA A CA 1
ATOM 1465 C C . ALA A 1 189 ? -2.474 -10.966 2.799 1.00 95.12 189 ALA A C 1
ATOM 1467 O O . ALA A 1 189 ? -1.566 -11.786 2.696 1.00 95.12 189 ALA A O 1
ATOM 1468 N N . GLU A 1 190 ? -3.120 -10.495 1.739 1.00 94.88 190 GLU A N 1
ATOM 1469 C CA . GLU A 1 190 ? -2.826 -10.862 0.361 1.00 94.88 190 GLU A CA 1
ATOM 1470 C C . GLU A 1 190 ? -2.572 -9.595 -0.455 1.00 94.88 190 GLU A C 1
ATOM 1472 O O . GLU A 1 190 ? -3.457 -8.751 -0.621 1.00 94.88 190 GLU A O 1
ATOM 1477 N N . TYR A 1 191 ? -1.357 -9.457 -0.987 1.00 94.69 191 TYR A N 1
ATOM 1478 C CA . TYR A 1 191 ? -1.034 -8.380 -1.917 1.00 94.69 191 TYR A CA 1
ATOM 1479 C C . TYR A 1 191 ? -1.793 -8.572 -3.232 1.00 94.69 191 TYR A C 1
ATOM 1481 O O . TYR A 1 191 ? -1.628 -9.591 -3.906 1.00 94.69 191 TYR A O 1
ATOM 1489 N N . ILE A 1 192 ? -2.583 -7.570 -3.611 1.00 93.81 192 ILE A N 1
ATOM 1490 C CA . ILE A 1 192 ? -3.445 -7.623 -4.793 1.00 93.81 192 ILE A CA 1
ATOM 1491 C C . ILE A 1 192 ? -2.732 -7.027 -6.001 1.00 93.81 192 ILE A C 1
ATOM 1493 O O . ILE A 1 192 ? -2.705 -7.629 -7.072 1.00 93.81 192 ILE A O 1
ATOM 1497 N N . GLY A 1 193 ? -2.130 -5.851 -5.842 1.00 93.31 193 GLY A N 1
ATOM 1498 C CA . GLY A 1 193 ? -1.484 -5.166 -6.953 1.00 93.31 193 GLY A CA 1
ATOM 1499 C C . GLY A 1 193 ? -1.245 -3.687 -6.702 1.00 93.31 193 GLY A C 1
ATOM 1500 O O . GLY A 1 193 ? -1.520 -3.162 -5.624 1.00 93.31 193 GLY A O 1
ATOM 1501 N N . ASP A 1 194 ? -0.744 -3.037 -7.743 1.00 93.31 194 ASP A N 1
ATOM 1502 C CA . ASP A 1 194 ? -0.326 -1.645 -7.778 1.00 93.31 194 ASP A CA 1
ATOM 1503 C C . ASP A 1 194 ? -1.050 -0.833 -8.864 1.00 93.31 194 ASP A C 1
ATOM 1505 O O . ASP A 1 194 ? -1.384 -1.327 -9.945 1.00 93.31 194 ASP A O 1
ATOM 1509 N N . PHE A 1 195 ? -1.262 0.453 -8.591 1.00 87.69 195 PHE A N 1
ATOM 1510 C CA . PHE A 1 195 ? -1.954 1.410 -9.451 1.00 87.69 195 PHE A CA 1
ATOM 1511 C C . PHE A 1 195 ? -1.057 2.626 -9.713 1.00 87.69 195 PHE A C 1
ATOM 1513 O O . PHE A 1 195 ? -0.488 3.197 -8.787 1.00 87.69 195 PHE A O 1
ATOM 1520 N N . ASP A 1 196 ? -0.958 3.039 -10.981 1.00 78.38 196 ASP A N 1
ATOM 1521 C CA . ASP A 1 196 ? -0.241 4.266 -11.379 1.00 78.38 196 ASP A CA 1
ATOM 1522 C C . ASP A 1 196 ? -1.131 5.514 -11.283 1.00 78.38 196 ASP A C 1
ATOM 1524 O O . ASP A 1 196 ? -0.648 6.622 -11.069 1.00 78.38 196 ASP A O 1
ATOM 1528 N N . ASP A 1 197 ? -2.440 5.340 -11.471 1.00 86.88 197 ASP A N 1
ATOM 1529 C CA . ASP A 1 197 ? -3.403 6.438 -11.501 1.00 86.88 197 ASP A CA 1
ATOM 1530 C C . ASP A 1 197 ? -4.203 6.464 -10.191 1.00 86.88 197 ASP A C 1
ATOM 1532 O O . ASP A 1 197 ? -4.914 5.487 -9.903 1.00 86.88 197 ASP A O 1
ATOM 1536 N N . PRO A 1 198 ? -4.146 7.567 -9.415 1.00 88.94 198 PRO A N 1
ATOM 1537 C CA . PRO A 1 198 ? -4.927 7.702 -8.194 1.00 88.94 198 PRO A CA 1
ATOM 1538 C C . PRO A 1 198 ? -6.432 7.599 -8.449 1.00 88.94 198 PRO A C 1
ATOM 1540 O O . PRO A 1 198 ? -7.162 7.326 -7.506 1.00 88.94 198 PRO A O 1
ATOM 1543 N N . ALA A 1 199 ? -6.928 7.775 -9.680 1.00 91.00 199 ALA A N 1
ATOM 1544 C CA . ALA A 1 199 ? -8.338 7.602 -10.026 1.00 91.00 199 ALA A CA 1
ATOM 1545 C C . ALA A 1 199 ? -8.891 6.196 -9.729 1.00 91.00 199 ALA A C 1
ATOM 1547 O O . ALA A 1 199 ? -10.106 6.061 -9.581 1.00 91.00 199 ALA A O 1
ATOM 1548 N N . HIS A 1 200 ? -8.027 5.184 -9.604 1.00 89.94 200 HIS A N 1
ATOM 1549 C CA . HIS A 1 200 ? -8.414 3.826 -9.209 1.00 89.94 200 HIS A CA 1
ATOM 1550 C C . HIS A 1 200 ? -8.590 3.647 -7.695 1.00 89.94 200 HIS A C 1
ATOM 1552 O O . HIS A 1 200 ? -9.111 2.622 -7.258 1.00 89.94 200 HIS A O 1
ATOM 1558 N N . LEU A 1 201 ? -8.174 4.625 -6.888 1.00 92.25 201 LEU A N 1
ATOM 1559 C CA . LEU A 1 201 ? -8.397 4.599 -5.449 1.00 92.25 201 LEU A CA 1
ATOM 1560 C C . LEU A 1 201 ? -9.847 4.962 -5.105 1.00 92.25 201 LEU A C 1
ATOM 1562 O O . LEU A 1 201 ? -10.466 5.781 -5.800 1.00 92.25 201 LEU A O 1
ATOM 1566 N N . PRO A 1 202 ? -10.376 4.448 -3.980 1.00 94.94 202 PRO A N 1
ATOM 1567 C CA . PRO A 1 202 ? -11.652 4.899 -3.450 1.00 94.94 202 PRO A CA 1
ATOM 1568 C C . PRO A 1 202 ? -11.687 6.417 -3.281 1.00 94.94 202 PRO A C 1
ATOM 1570 O O . PRO A 1 202 ? -10.693 7.052 -2.920 1.00 94.94 202 PRO A O 1
ATOM 1573 N N . GLU A 1 203 ? -12.859 7.011 -3.504 1.00 95.88 203 GLU A N 1
ATOM 1574 C CA . GLU A 1 203 ? -13.059 8.457 -3.385 1.00 95.88 203 GLU A CA 1
ATOM 1575 C C . GLU A 1 203 ? -12.573 9.008 -2.044 1.00 95.88 203 GLU A C 1
ATOM 1577 O O . GLU A 1 203 ? -11.882 10.024 -2.017 1.00 95.88 203 GLU A O 1
ATOM 1582 N N . ALA A 1 204 ? -12.854 8.302 -0.950 1.00 95.00 204 ALA A N 1
ATOM 1583 C CA . ALA A 1 204 ? -12.460 8.731 0.381 1.00 95.00 204 ALA A CA 1
ATOM 1584 C C . ALA A 1 204 ? -10.932 8.732 0.583 1.00 95.00 204 ALA A C 1
ATOM 1586 O O . ALA A 1 204 ? -10.395 9.663 1.187 1.00 95.00 204 ALA A O 1
ATOM 1587 N N . VAL A 1 205 ? -10.221 7.755 0.006 1.00 93.75 205 VAL A N 1
ATOM 1588 C CA . VAL A 1 205 ? -8.750 7.713 0.005 1.00 93.75 205 VAL A CA 1
ATOM 1589 C C . VAL A 1 205 ? -8.193 8.884 -0.806 1.00 93.75 205 VAL A C 1
ATOM 1591 O O . VAL A 1 205 ? -7.360 9.635 -0.303 1.00 93.75 205 VAL A O 1
ATOM 1594 N N . ARG A 1 206 ? -8.709 9.124 -2.020 1.00 94.75 206 ARG A N 1
ATOM 1595 C CA . ARG A 1 206 ? -8.292 10.270 -2.856 1.00 94.75 206 ARG A CA 1
ATOM 1596 C C . ARG A 1 206 ? -8.516 11.609 -2.152 1.00 94.75 206 ARG A C 1
ATOM 1598 O O . ARG A 1 206 ? -7.628 12.457 -2.133 1.00 94.75 206 ARG A O 1
ATOM 1605 N N . ALA A 1 207 ? -9.679 11.784 -1.528 1.00 93.06 207 ALA A N 1
ATOM 1606 C CA . ALA A 1 207 ? -10.015 12.986 -0.772 1.00 93.06 207 ALA A CA 1
ATOM 1607 C C . ALA A 1 207 ? -9.148 13.160 0.488 1.00 93.06 207 ALA A C 1
ATOM 1609 O O . ALA A 1 207 ? -8.975 14.276 0.978 1.00 93.06 207 ALA A O 1
ATOM 1610 N N . ALA A 1 208 ? -8.616 12.077 1.060 1.00 90.50 208 ALA A N 1
ATOM 1611 C CA . ALA A 1 208 ? -7.668 12.156 2.167 1.00 90.50 208 ALA A CA 1
ATOM 1612 C C . ALA A 1 208 ? -6.281 12.640 1.714 1.00 90.50 208 ALA A C 1
ATOM 1614 O O . ALA A 1 208 ? -5.658 13.408 2.443 1.00 90.50 208 ALA A O 1
ATOM 1615 N N . LEU A 1 209 ? -5.839 12.260 0.510 1.00 89.00 209 LEU A N 1
ATOM 1616 C CA . LEU A 1 209 ? -4.560 12.704 -0.056 1.00 89.00 209 LEU A CA 1
ATOM 1617 C C . LEU A 1 209 ? -4.554 14.206 -0.376 1.00 89.00 209 LEU A C 1
ATOM 1619 O O . LEU A 1 209 ? -3.598 14.896 -0.053 1.00 89.00 209 LEU A O 1
ATOM 1623 N N . GLN A 1 210 ? -5.655 14.738 -0.914 1.00 88.94 210 GLN A N 1
ATOM 1624 C CA . GLN A 1 210 ? -5.778 16.160 -1.284 1.00 88.94 210 GLN A CA 1
ATOM 1625 C C . GLN A 1 210 ? -5.808 17.134 -0.095 1.00 88.94 210 GLN A C 1
ATOM 1627 O O . GLN A 1 210 ? -5.695 18.339 -0.282 1.00 88.94 210 GLN A O 1
ATOM 1632 N N . ARG A 1 211 ? -6.016 16.643 1.132 1.00 82.12 211 ARG A N 1
ATOM 1633 C CA . ARG A 1 211 ? -6.092 17.483 2.340 1.00 82.12 211 ARG A CA 1
ATOM 1634 C C . ARG A 1 211 ? -4.728 17.786 2.964 1.00 82.12 211 ARG A C 1
ATOM 1636 O O . ARG A 1 211 ? -4.689 18.462 3.989 1.00 82.12 211 ARG A O 1
ATOM 1643 N N . LYS A 1 212 ? -3.647 17.234 2.410 1.00 66.00 212 LYS A N 1
ATOM 1644 C CA . LYS A 1 212 ? -2.283 17.393 2.928 1.00 66.00 212 LYS A CA 1
ATOM 1645 C C . LYS A 1 212 ? -1.474 18.508 2.250 1.00 66.00 212 LYS A C 1
ATOM 1647 O O . LYS A 1 212 ? -0.374 18.775 2.726 1.00 66.00 212 LYS A O 1
ATOM 1652 N N . ASP A 1 213 ? -2.032 19.159 1.229 1.00 50.75 213 ASP A N 1
ATOM 1653 C CA . ASP A 1 213 ? -1.464 20.341 0.558 1.00 50.75 213 ASP A CA 1
ATOM 1654 C C . ASP A 1 213 ? -1.963 21.654 1.190 1.00 50.75 213 ASP A C 1
ATOM 1656 O O . ASP A 1 213 ? -1.162 22.615 1.282 1.00 50.75 213 ASP A O 1
#

Sequence (213 aa):
MKTIPVTFNLRFDPEEDGEDPLARMHAILAQGGWGDDPVGLFLTQAYWQRLEDAEKVRADWEALTPEQRRDGLGIGEKLRRWAESGAPGVIRRPRSPHPFPEHPDMDTVYIIVSGEPSDADDHFVPGFYAVRVDPGLDDTQKADATLDAFHGKVGIACLDDFTIEVRTADGALLSGAESHENGSLSDKAEYIGDFDDPAHLPEAVRAALQRKD